Protein AF-B0EAP4-F1 (afdb_monomer)

pLDDT: mean 79.52, std 16.74, range [34.25, 95.62]

Foldseek 3Di:
DDDDDDPDDFDADPPPGDGPDPPDDDDPVRVVVVCVPPPVSVVVVVVVVVVVVVVVVVVVVVVVVVVVVVVVVVVVVVVVVVVVVVVVVVVVVVVVVVVVVVVVVVVVVVVVVVVVVVVVVVVVVVVVVVVVCVVPVDDDDPPPVVCCVLWPWDDDQAAIQTPNQDLLVCLVVQVLVSVLVRVQSLLVLLQVLCVLLVNDDPAWDFDDDPPFTWIDGPVDIQTSSLRGNDPVSLVSNQVSQQVLLVSLQVLQVSVCVVVVNPGHQPWDGDRQDTNNQGCHQDPNSRSVRVRNRSSVSSSVSSVVVSVVVVD

Structure (mmCIF, N/CA/C/O backbone):
data_AF-B0EAP4-F1
#
_entry.id   AF-B0EAP4-F1
#
loop_
_atom_site.group_PDB
_atom_site.id
_atom_site.type_symbol
_atom_site.label_atom_id
_atom_site.label_alt_id
_atom_site.label_comp_id
_atom_site.label_asym_id
_atom_site.label_entity_id
_atom_site.label_seq_id
_atom_site.pdbx_PDB_ins_code
_atom_site.Cartn_x
_atom_site.Cartn_y
_atom_site.Cartn_z
_atom_site.occupancy
_atom_site.B_iso_or_equiv
_atom_site.auth_seq_id
_atom_site.auth_comp_id
_atom_site.auth_asym_id
_atom_site.auth_atom_id
_atom_site.pdbx_PDB_model_num
ATOM 1 N N . MET A 1 1 ? -76.416 -20.590 147.088 1.00 36.31 1 MET A N 1
ATOM 2 C CA . MET A 1 1 ? -77.516 -20.191 146.178 1.00 36.31 1 MET A CA 1
ATOM 3 C C . MET A 1 1 ? -77.789 -18.725 146.453 1.00 36.31 1 MET A C 1
ATOM 5 O O . MET A 1 1 ? -77.934 -18.419 147.623 1.00 36.31 1 MET A O 1
ATOM 9 N N . SER A 1 2 ? -77.782 -17.773 145.530 1.00 37.28 2 SER A N 1
ATOM 10 C CA . SER A 1 2 ? -77.781 -17.720 144.060 1.00 37.28 2 SER A CA 1
ATOM 11 C C . SER A 1 2 ? -77.352 -16.287 143.661 1.00 37.28 2 SER A C 1
ATOM 13 O O . SER A 1 2 ? -77.468 -15.398 144.495 1.00 37.28 2 SER A O 1
ATOM 15 N N . GLU A 1 3 ? -76.814 -16.131 142.439 1.00 34.25 3 GLU A N 1
ATOM 16 C CA . GLU A 1 3 ? -77.044 -15.042 141.443 1.00 34.25 3 GLU A CA 1
ATOM 17 C C . GLU A 1 3 ? -77.119 -13.571 141.912 1.00 34.25 3 GLU A C 1
ATOM 19 O O . GLU A 1 3 ? -77.777 -13.248 142.883 1.00 34.25 3 GLU A O 1
ATOM 24 N N . ALA A 1 4 ? -76.619 -12.531 141.245 1.00 36.75 4 ALA A N 1
ATOM 25 C CA . ALA A 1 4 ? -75.885 -12.227 140.015 1.00 36.75 4 ALA A CA 1
ATOM 26 C C . ALA A 1 4 ? -75.540 -10.711 140.176 1.00 36.75 4 ALA A C 1
ATOM 28 O O . ALA A 1 4 ? -76.241 -10.002 140.887 1.00 36.75 4 ALA A O 1
ATOM 29 N N . GLN A 1 5 ? -74.456 -10.124 139.671 1.00 38.75 5 GLN A N 1
ATOM 30 C CA . GLN A 1 5 ? -74.333 -9.617 138.302 1.00 38.75 5 GLN A CA 1
ATOM 31 C C . GLN A 1 5 ? -72.943 -8.962 138.183 1.00 38.75 5 GLN A C 1
ATOM 33 O O . GLN A 1 5 ? -72.652 -7.966 138.845 1.00 38.75 5 GLN A O 1
ATOM 38 N N . LYS A 1 6 ? -72.079 -9.512 137.323 1.00 39.06 6 LYS A N 1
ATOM 39 C CA . LYS A 1 6 ? -70.920 -8.804 136.766 1.00 39.06 6 LYS A CA 1
ATOM 40 C C . LYS A 1 6 ? -71.395 -8.087 135.504 1.00 39.06 6 LYS A C 1
ATOM 42 O O . LYS A 1 6 ? -71.748 -8.754 134.537 1.00 39.06 6 LYS A O 1
ATOM 47 N N . TYR A 1 7 ? -71.378 -6.758 135.493 1.00 38.75 7 TYR A N 1
ATOM 48 C CA . TYR A 1 7 ? -71.485 -5.989 134.253 1.00 38.75 7 TYR A CA 1
ATOM 49 C C . TYR A 1 7 ? -70.134 -6.027 133.532 1.00 38.75 7 TYR A C 1
ATOM 51 O O . TYR A 1 7 ? -69.206 -5.301 133.876 1.00 38.75 7 TYR A O 1
ATOM 59 N N . GLN A 1 8 ? -70.015 -6.914 132.548 1.00 42.03 8 GLN A N 1
ATOM 60 C CA . GLN A 1 8 ? -68.956 -6.886 131.546 1.00 42.03 8 GLN A CA 1
ATOM 61 C C . GLN A 1 8 ? -69.583 -6.245 130.303 1.00 42.03 8 GLN A C 1
ATOM 63 O O . GLN A 1 8 ? -70.451 -6.852 129.682 1.00 42.03 8 GLN A O 1
ATOM 68 N N . MET A 1 9 ? -69.214 -4.999 129.982 1.00 37.06 9 MET A N 1
ATOM 69 C CA . MET A 1 9 ? -69.641 -4.361 128.731 1.00 37.06 9 MET A CA 1
ATOM 70 C C . MET A 1 9 ? -69.092 -5.180 127.560 1.00 37.06 9 MET A C 1
ATOM 72 O O . MET A 1 9 ? -67.888 -5.185 127.307 1.00 37.06 9 MET A O 1
ATOM 76 N N . GLN A 1 10 ? -69.977 -5.891 126.868 1.00 44.59 10 GLN A N 1
ATOM 77 C CA . GLN A 1 10 ? -69.699 -6.458 125.558 1.00 44.59 10 GLN A CA 1
ATOM 78 C C . GLN A 1 10 ? -69.790 -5.314 124.546 1.00 44.59 10 GLN A C 1
ATOM 80 O O . GLN A 1 10 ? -70.834 -4.685 124.401 1.00 44.59 10 GLN A O 1
ATOM 85 N N . ILE A 1 11 ? -68.672 -4.994 123.894 1.00 44.94 11 ILE A N 1
ATOM 86 C CA . ILE A 1 11 ? -68.673 -4.086 122.746 1.00 44.94 11 ILE A CA 1
ATOM 87 C C . ILE A 1 11 ? -69.184 -4.904 121.557 1.00 44.94 11 ILE A C 1
ATOM 89 O O . ILE A 1 11 ? -68.503 -5.816 121.088 1.00 44.94 11 ILE A O 1
ATOM 93 N N . GLU A 1 12 ? -70.400 -4.610 121.110 1.00 46.19 12 GLU A N 1
ATOM 94 C CA . GLU A 1 12 ? -71.023 -5.243 119.947 1.00 46.19 12 GLU A CA 1
ATOM 95 C C . GLU A 1 12 ? -70.741 -4.443 118.667 1.00 46.19 12 GLU A C 1
ATOM 97 O O . GLU A 1 12 ? -70.657 -3.212 118.671 1.00 46.19 12 GLU A O 1
ATOM 102 N N . CYS A 1 13 ? -70.594 -5.146 117.542 1.00 46.56 13 CYS A N 1
ATOM 103 C CA . CYS A 1 13 ? -70.500 -4.524 116.223 1.00 46.56 13 CYS A CA 1
ATOM 104 C C . CYS A 1 13 ? -71.883 -4.024 115.775 1.00 46.56 13 CYS A C 1
ATOM 106 O O . CYS A 1 13 ? -72.753 -4.838 115.479 1.00 46.56 13 CYS A O 1
ATOM 108 N N . GLY A 1 14 ? -72.066 -2.707 115.635 1.00 46.94 14 GLY A N 1
ATOM 109 C CA . GLY A 1 14 ? -73.356 -2.077 115.300 1.00 46.94 14 GLY A CA 1
ATOM 110 C C . GLY A 1 14 ? -73.921 -2.316 113.887 1.00 46.94 14 GLY A C 1
ATOM 111 O O . GLY A 1 14 ? -74.807 -1.575 113.478 1.00 46.94 14 GLY A O 1
ATOM 112 N N . ILE A 1 15 ? -73.412 -3.294 113.126 1.00 48.38 15 ILE A N 1
ATOM 113 C CA . ILE A 1 15 ? -73.956 -3.688 111.806 1.00 48.38 15 ILE A CA 1
ATOM 114 C C . ILE A 1 15 ? -74.360 -5.172 111.781 1.00 48.38 15 ILE A C 1
ATOM 116 O O . ILE A 1 15 ? -75.351 -5.521 111.147 1.00 48.38 15 ILE A O 1
ATOM 120 N N . CYS A 1 16 ? -73.638 -6.054 112.482 1.00 53.34 16 CYS A N 1
ATOM 121 C CA . CYS A 1 16 ? -73.885 -7.503 112.446 1.00 53.34 16 CYS A CA 1
ATOM 122 C C . CYS A 1 16 ? -74.024 -8.180 113.823 1.00 53.34 16 CYS A C 1
ATOM 124 O O . CYS A 1 16 ? -74.178 -9.395 113.869 1.00 53.34 16 CYS A O 1
ATOM 126 N N . ASN A 1 17 ? -73.992 -7.421 114.928 1.00 52.22 17 ASN A N 1
ATOM 127 C CA . ASN A 1 17 ? -74.290 -7.860 116.303 1.00 52.22 17 ASN A CA 1
ATOM 128 C C . ASN A 1 17 ? -73.572 -9.138 116.798 1.00 52.22 17 ASN A C 1
ATOM 130 O O . ASN A 1 17 ? -74.070 -9.825 117.686 1.00 52.22 17 ASN A O 1
ATOM 134 N N . HIS A 1 18 ? -72.384 -9.469 116.281 1.00 52.72 18 HIS A N 1
ATOM 135 C CA . HIS A 1 18 ? -71.589 -10.578 116.821 1.00 52.72 18 HIS A CA 1
ATOM 136 C C . HIS A 1 18 ? -70.618 -10.116 117.923 1.00 52.72 18 HIS A C 1
ATOM 138 O O . HIS A 1 18 ? -70.014 -9.044 117.798 1.00 52.72 18 HIS A O 1
ATOM 144 N N . PRO A 1 19 ? -70.402 -10.933 118.973 1.00 50.25 19 PRO A N 1
ATOM 145 C CA . PRO A 1 19 ? -69.432 -10.639 120.020 1.00 50.25 19 PRO A CA 1
ATOM 146 C C . PRO A 1 19 ? -68.002 -10.808 119.494 1.00 50.25 19 PRO A C 1
ATOM 148 O O . PRO A 1 19 ? -67.613 -11.886 119.036 1.00 50.25 19 PRO A O 1
ATOM 151 N N . VAL A 1 20 ? -67.189 -9.755 119.593 1.00 52.09 20 VAL A N 1
ATOM 152 C CA . VAL A 1 20 ? -65.769 -9.799 119.218 1.00 52.09 20 VAL A CA 1
ATOM 153 C C . VAL A 1 20 ? -64.982 -10.499 120.331 1.00 52.09 20 VAL A C 1
ATOM 155 O O . VAL A 1 20 ? -64.432 -9.870 121.226 1.00 52.09 20 VAL A O 1
ATOM 158 N N . ASN A 1 21 ? -64.946 -11.829 120.292 1.00 50.53 21 ASN A N 1
ATOM 159 C CA . ASN A 1 21 ? -64.032 -12.653 121.083 1.00 50.53 21 ASN A CA 1
ATOM 160 C C . ASN A 1 21 ? -63.164 -13.438 120.099 1.00 50.53 21 ASN A C 1
ATOM 162 O O . ASN A 1 21 ? -63.718 -14.085 119.216 1.00 50.53 21 ASN A O 1
ATOM 166 N N . GLY A 1 22 ? -61.834 -13.366 120.237 1.00 48.88 22 GLY A N 1
ATOM 167 C CA . GLY A 1 22 ? -60.803 -13.804 119.272 1.00 48.88 22 GLY A CA 1
ATOM 168 C C . GLY A 1 22 ? -60.756 -15.296 118.892 1.00 48.88 22 GLY A C 1
ATOM 169 O O . GLY A 1 22 ? -59.692 -15.903 118.919 1.00 48.88 22 GLY A O 1
ATOM 170 N N . LYS A 1 23 ? -61.896 -15.896 118.541 1.00 42.88 23 LYS A N 1
ATOM 171 C CA . LYS A 1 23 ? -62.077 -17.280 118.086 1.00 42.88 23 LYS A CA 1
ATOM 172 C C . LYS A 1 23 ? -62.758 -17.397 116.713 1.00 42.88 23 LYS A C 1
ATOM 174 O O . LYS A 1 23 ? -62.917 -18.519 116.246 1.00 42.88 23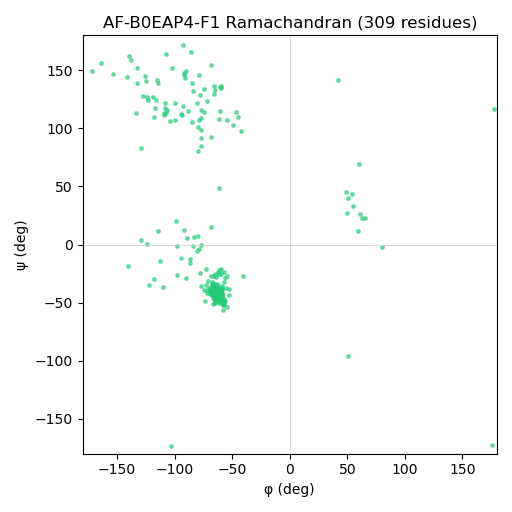 LYS A O 1
ATOM 179 N N . TYR A 1 24 ? -63.123 -16.293 116.053 1.00 44.69 24 TYR A N 1
ATOM 180 C CA . TYR A 1 24 ? -63.721 -16.307 114.709 1.00 44.69 24 TYR A CA 1
ATOM 181 C C . TYR A 1 24 ? -63.061 -15.292 113.760 1.00 44.69 24 TYR A C 1
ATOM 183 O O . TYR A 1 24 ? -62.548 -14.277 114.238 1.00 44.69 24 TYR A O 1
ATOM 191 N N . PRO A 1 25 ? -63.056 -15.550 112.433 1.00 50.25 25 PRO A N 1
ATOM 192 C CA . PRO A 1 25 ? -62.451 -14.658 111.446 1.00 50.25 25 PRO A CA 1
ATOM 193 C C . PRO A 1 25 ? -63.097 -13.270 111.470 1.00 50.25 25 PRO A C 1
ATOM 195 O O . PRO A 1 25 ? -64.321 -13.142 111.489 1.00 50.25 25 PRO A O 1
ATOM 198 N N . ILE A 1 26 ? -62.264 -12.230 111.442 1.00 56.75 26 ILE A N 1
ATOM 199 C CA . ILE A 1 26 ? -62.701 -10.840 111.285 1.00 56.75 26 ILE A CA 1
ATOM 200 C C . ILE A 1 26 ? -63.318 -10.699 109.886 1.00 56.75 26 ILE A C 1
ATOM 202 O O . ILE A 1 26 ? -62.710 -11.115 108.900 1.00 56.75 26 ILE A O 1
ATOM 206 N N . CYS A 1 27 ? -64.522 -10.128 109.778 1.00 59.28 27 CYS A N 1
ATOM 207 C CA . CYS A 1 27 ? -65.120 -9.870 108.468 1.00 59.28 27 CYS A CA 1
ATOM 208 C C . CYS A 1 27 ? -64.338 -8.778 107.719 1.00 59.28 27 CYS A C 1
ATOM 210 O O . CYS A 1 27 ? -63.714 -7.911 108.337 1.00 59.28 27 CYS A O 1
ATOM 212 N N . CYS A 1 28 ? -64.393 -8.791 106.385 1.00 56.12 28 CYS A N 1
ATOM 213 C CA . CYS A 1 28 ? -63.631 -7.860 105.548 1.00 56.12 28 CYS A CA 1
ATOM 214 C C . CYS A 1 28 ? -63.841 -6.388 105.943 1.00 56.12 28 CYS A C 1
ATOM 216 O O . CYS A 1 28 ? -62.880 -5.632 105.985 1.00 56.12 28 CYS A O 1
ATOM 218 N N . GLU A 1 29 ? -65.056 -5.987 106.318 1.00 56.06 29 GLU A N 1
ATOM 219 C CA . GLU A 1 29 ? -65.371 -4.603 106.704 1.00 56.06 29 GLU A CA 1
ATOM 220 C C . GLU A 1 29 ? -64.751 -4.186 108.051 1.00 56.06 29 GLU A C 1
ATOM 222 O O . GLU A 1 29 ? -64.274 -3.058 108.195 1.00 56.06 29 GLU A O 1
ATOM 227 N N . CYS A 1 30 ? -64.695 -5.091 109.033 1.00 61.56 30 CYS A N 1
ATOM 228 C CA . CYS A 1 30 ? -64.027 -4.841 110.314 1.00 61.56 30 CYS A CA 1
ATOM 229 C C . CYS A 1 30 ? -62.497 -4.848 110.177 1.00 61.56 30 CYS A C 1
ATOM 231 O O . CYS A 1 30 ? -61.824 -4.055 110.837 1.00 61.56 30 CYS A O 1
ATOM 233 N N . LEU A 1 31 ? -61.954 -5.694 109.295 1.00 62.22 31 LEU A N 1
ATOM 234 C CA . LEU A 1 31 ? -60.525 -5.724 108.976 1.00 62.22 31 LEU A CA 1
ATOM 235 C C . LEU A 1 31 ? -60.098 -4.429 108.269 1.00 62.22 31 LEU A C 1
ATOM 237 O O . LEU A 1 31 ? -59.091 -3.831 108.637 1.00 62.22 31 LEU A O 1
ATOM 241 N N . ILE A 1 32 ? -60.906 -3.951 107.317 1.00 60.62 32 ILE A N 1
ATOM 242 C CA . ILE A 1 32 ? -60.693 -2.672 106.629 1.00 60.62 32 ILE A CA 1
ATOM 243 C C . ILE A 1 32 ? -60.684 -1.513 107.635 1.00 60.62 32 ILE A C 1
ATOM 245 O O . ILE A 1 32 ? -59.778 -0.690 107.582 1.00 60.62 32 ILE A O 1
ATOM 249 N N . LYS A 1 33 ? -61.607 -1.466 108.609 1.00 61.22 33 LYS A N 1
ATOM 250 C CA . LYS A 1 33 ? -61.603 -0.420 109.653 1.00 61.22 33 LYS A CA 1
ATOM 251 C C . LYS A 1 33 ? -60.374 -0.450 110.567 1.00 61.22 33 LYS A C 1
ATOM 253 O O . LYS A 1 33 ? -59.866 0.615 110.889 1.00 61.22 33 LYS A O 1
ATOM 258 N N . GLN A 1 34 ? -59.864 -1.622 110.951 1.00 61.69 34 GLN A N 1
ATOM 259 C CA . GLN A 1 34 ? -58.611 -1.701 111.722 1.00 61.69 34 GLN A CA 1
ATOM 260 C C . GLN A 1 34 ? -57.385 -1.263 110.911 1.00 61.69 34 GLN A C 1
ATOM 262 O O . GLN A 1 34 ? -56.442 -0.707 111.467 1.00 61.69 34 GLN A O 1
ATOM 267 N N . LEU A 1 35 ? -57.394 -1.500 109.599 1.00 58.31 35 LEU A N 1
ATOM 268 C CA . LEU A 1 35 ? -56.326 -1.066 108.699 1.00 58.31 35 LEU A CA 1
ATOM 269 C C . LEU A 1 35 ? -56.418 0.431 108.350 1.00 58.31 35 LEU A C 1
ATOM 271 O O . LEU A 1 35 ? -55.393 1.042 108.061 1.00 58.31 35 LEU A O 1
ATOM 275 N N . ILE A 1 36 ? -57.610 1.037 108.431 1.00 55.84 36 ILE A N 1
ATOM 276 C CA . ILE A 1 36 ? -57.840 2.481 108.233 1.00 55.84 36 ILE A CA 1
ATOM 277 C C . ILE A 1 36 ? -57.160 3.339 109.318 1.00 55.84 36 ILE A C 1
ATOM 279 O O . ILE A 1 36 ? -56.785 4.467 109.026 1.00 55.84 36 ILE A O 1
ATOM 283 N N . ASP A 1 37 ? -56.903 2.827 110.523 1.00 55.44 37 ASP A N 1
ATOM 284 C CA . ASP A 1 37 ? -56.120 3.559 111.540 1.00 55.44 37 ASP A CA 1
ATOM 285 C C . ASP A 1 37 ? -54.603 3.286 111.452 1.00 55.44 37 ASP A C 1
ATOM 287 O O . ASP A 1 37 ? -53.824 3.750 112.286 1.00 55.44 37 ASP A O 1
ATOM 291 N N . ASN A 1 38 ? -54.151 2.543 110.434 1.00 62.34 38 ASN A N 1
ATOM 292 C CA . ASN A 1 38 ? -52.750 2.188 110.257 1.00 62.34 38 ASN A CA 1
ATOM 293 C C . ASN A 1 38 ? -52.103 3.023 109.141 1.00 62.34 38 ASN A C 1
ATOM 295 O O . ASN A 1 38 ? -52.303 2.788 107.949 1.00 62.34 38 ASN A O 1
ATOM 299 N N . GLU A 1 39 ? -51.268 3.985 109.530 1.00 61.41 39 GLU A N 1
ATOM 300 C CA . GLU A 1 39 ? -50.534 4.868 108.615 1.00 61.41 39 GLU A CA 1
ATOM 301 C C . GLU A 1 39 ? -49.670 4.093 107.594 1.00 61.41 39 GLU A C 1
ATOM 303 O O . GLU A 1 39 ? -49.489 4.543 106.459 1.00 61.41 39 GLU A O 1
ATOM 308 N N . GLN A 1 40 ? -49.190 2.891 107.948 1.00 63.47 40 GLN A N 1
ATOM 309 C CA . GLN A 1 40 ? -48.458 2.025 107.015 1.00 63.47 40 GLN A CA 1
ATOM 310 C C . GLN A 1 40 ? -49.345 1.508 105.875 1.00 63.47 40 GLN A C 1
ATOM 312 O O . GLN A 1 40 ? -48.865 1.391 104.751 1.00 63.47 40 GLN A O 1
ATOM 317 N N . TYR A 1 41 ? -50.634 1.248 106.117 1.00 66.25 41 TYR A N 1
ATOM 318 C CA . TYR A 1 41 ? -51.550 0.744 105.090 1.00 66.25 41 TYR A CA 1
ATOM 319 C C . TYR A 1 41 ? -51.795 1.787 103.988 1.00 66.25 41 TYR A C 1
ATOM 321 O O . TYR A 1 41 ? -51.690 1.474 102.800 1.00 66.25 41 TYR A O 1
ATOM 329 N N . TYR A 1 42 ? -52.031 3.050 104.361 1.00 65.94 42 TYR A N 1
ATOM 330 C CA . TYR A 1 42 ? -52.181 4.141 103.390 1.00 65.94 42 TYR A CA 1
ATOM 331 C C . TYR A 1 42 ? -50.886 4.464 102.644 1.00 65.94 42 TYR A C 1
ATOM 333 O O . TYR A 1 42 ? -50.945 4.775 101.453 1.00 65.94 42 TYR A O 1
ATOM 341 N N . ARG A 1 43 ? -49.718 4.360 103.299 1.00 69.44 43 ARG A N 1
ATOM 342 C CA . ARG A 1 43 ? -48.427 4.462 102.598 1.00 69.44 43 ARG A CA 1
ATOM 343 C C . ARG A 1 43 ? -48.277 3.361 101.558 1.00 69.44 43 ARG A C 1
ATOM 345 O O . ARG A 1 43 ? -48.042 3.688 100.402 1.00 69.44 43 ARG A O 1
ATOM 352 N N . CYS A 1 44 ? -48.516 2.100 101.918 1.00 74.69 44 CYS A N 1
ATOM 353 C CA . CYS A 1 44 ? -48.432 0.988 100.970 1.00 74.69 44 CYS A CA 1
ATOM 354 C C . CYS A 1 44 ? -49.424 1.125 99.803 1.00 74.69 44 CYS A C 1
ATOM 356 O O . CYS A 1 44 ? -49.063 0.839 98.664 1.00 74.69 44 CYS A O 1
ATOM 358 N N . LEU A 1 45 ? -50.652 1.601 100.042 1.00 75.38 45 LEU A N 1
ATOM 359 C CA . LEU A 1 45 ? -51.620 1.868 98.970 1.00 75.38 45 LEU A CA 1
ATOM 360 C C . LEU A 1 45 ? -51.172 3.002 98.041 1.00 75.38 45 LEU A C 1
ATOM 362 O O . LEU A 1 45 ? -51.287 2.874 96.823 1.00 75.38 45 LEU A O 1
ATOM 366 N N . ASN A 1 46 ? -50.650 4.102 98.587 1.00 76.69 46 ASN A N 1
ATOM 367 C CA . ASN A 1 46 ? -50.148 5.216 97.782 1.00 76.69 46 ASN A CA 1
ATOM 368 C C . ASN A 1 46 ? -48.886 4.836 96.999 1.00 76.69 46 ASN A C 1
ATOM 370 O O . ASN A 1 46 ? -48.783 5.181 95.825 1.00 76.69 46 ASN A O 1
ATOM 374 N N . GLU A 1 47 ? -47.960 4.094 97.606 1.00 78.44 47 GLU A N 1
ATOM 375 C CA . GLU A 1 47 ? -46.777 3.543 96.936 1.00 78.44 47 GLU A CA 1
ATOM 376 C C . GLU A 1 47 ? -47.179 2.568 95.824 1.00 78.44 47 GLU A C 1
ATOM 378 O O . GLU A 1 47 ? -46.683 2.678 94.705 1.00 78.44 47 GLU A O 1
ATOM 383 N N . SER A 1 48 ? -48.142 1.679 96.084 1.00 75.44 48 SER A N 1
ATOM 384 C CA . SER A 1 48 ? -48.701 0.764 95.082 1.00 75.44 48 SER A CA 1
ATOM 385 C C . SER A 1 48 ? -49.373 1.516 93.925 1.00 75.44 48 SER A C 1
ATOM 387 O O . SER A 1 48 ? -49.155 1.186 92.755 1.00 75.44 48 SER A O 1
ATOM 389 N N . ARG A 1 49 ? -50.131 2.580 94.219 1.00 78.62 49 ARG A N 1
ATOM 390 C CA . ARG A 1 49 ? -50.760 3.447 93.211 1.00 78.62 49 ARG A CA 1
ATOM 391 C C . ARG A 1 49 ? -49.728 4.206 92.371 1.00 78.62 49 ARG A C 1
ATOM 393 O O . ARG A 1 49 ? -49.855 4.272 91.152 1.00 78.62 49 ARG A O 1
ATOM 400 N N . GLN A 1 50 ? -48.693 4.761 92.996 1.00 81.62 50 GLN A N 1
ATOM 401 C CA . GLN A 1 50 ? -47.603 5.427 92.277 1.00 81.62 50 GLN A CA 1
ATOM 402 C C . GLN A 1 50 ? -46.795 4.441 91.428 1.00 81.62 50 GLN A C 1
ATOM 404 O O . GLN A 1 50 ? -46.404 4.771 90.310 1.00 81.62 50 GLN A O 1
ATOM 409 N N . TYR A 1 51 ? -46.556 3.230 91.933 1.00 83.75 51 TYR A N 1
ATOM 410 C CA . TYR A 1 51 ? -45.862 2.179 91.195 1.00 83.75 51 TYR A CA 1
ATOM 411 C C . TYR A 1 51 ? -46.665 1.721 89.975 1.00 83.75 51 TYR A C 1
ATOM 413 O O . TYR A 1 51 ? -46.121 1.650 88.879 1.00 83.75 51 TYR A O 1
ATOM 421 N N . SER A 1 52 ? -47.972 1.496 90.132 1.00 80.31 52 SER A N 1
ATOM 422 C CA . SER A 1 52 ? -48.858 1.149 89.013 1.00 80.31 52 SER A CA 1
ATOM 423 C C . SER A 1 52 ? -48.933 2.264 87.968 1.00 80.31 52 SER A C 1
ATOM 425 O O . SER A 1 52 ? -48.830 1.968 86.784 1.00 80.31 52 SER A O 1
ATOM 427 N N . GLN A 1 53 ? -48.996 3.538 88.368 1.00 83.12 53 GLN A N 1
ATOM 428 C CA . GLN A 1 53 ? -48.926 4.662 87.422 1.00 83.12 53 GLN A CA 1
ATOM 429 C C . GLN A 1 53 ? -47.594 4.713 86.660 1.00 83.12 53 GLN A C 1
ATOM 431 O O . GLN A 1 53 ? -47.595 4.879 85.445 1.00 83.12 53 GLN A O 1
ATOM 436 N N . LYS A 1 54 ? -46.457 4.526 87.343 1.00 87.12 54 LYS A N 1
ATOM 437 C CA . LYS A 1 54 ? -45.141 4.456 86.683 1.00 87.12 54 LYS A CA 1
ATOM 438 C C . LYS A 1 54 ? -45.039 3.273 85.723 1.00 87.12 54 LYS A C 1
ATOM 440 O O . LYS A 1 54 ? -44.420 3.401 84.673 1.00 87.12 54 LYS A O 1
ATOM 445 N N . MET A 1 55 ? -45.637 2.140 86.082 1.00 87.94 55 MET A N 1
ATOM 446 C CA . MET A 1 55 ? -45.654 0.947 85.242 1.00 87.9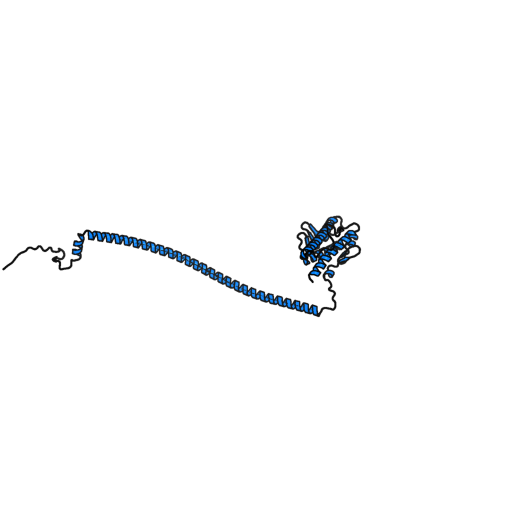4 55 MET A CA 1
ATOM 447 C C . MET A 1 55 ? -46.499 1.159 83.983 1.00 87.94 55 MET A C 1
ATOM 449 O O . MET A 1 55 ? -46.057 0.776 82.911 1.00 87.94 55 MET A O 1
ATOM 453 N N . VAL A 1 56 ? -47.649 1.836 84.085 1.00 89.19 56 VAL A N 1
ATOM 454 C CA . VAL A 1 56 ? -48.468 2.214 82.917 1.00 89.19 56 VAL A CA 1
ATOM 455 C C . VAL A 1 56 ? -47.687 3.123 81.967 1.00 89.19 56 VAL A C 1
ATOM 457 O O . VAL A 1 56 ? -47.581 2.801 80.793 1.00 89.19 56 VAL A O 1
ATOM 460 N N . VAL A 1 57 ? -47.048 4.183 82.475 1.00 90.12 57 VAL A N 1
ATOM 461 C CA . VAL A 1 57 ? -46.249 5.101 81.636 1.00 90.12 57 VAL A CA 1
ATOM 462 C C . VAL A 1 57 ? -45.060 4.390 80.976 1.00 90.12 57 VAL A C 1
ATOM 464 O O . VAL A 1 57 ? -44.719 4.677 79.832 1.00 90.12 57 VAL A O 1
ATOM 467 N N . MET A 1 58 ? -44.411 3.453 81.678 1.00 91.75 58 MET A N 1
ATOM 468 C CA . MET A 1 58 ? -43.350 2.633 81.081 1.00 91.75 58 MET A CA 1
ATOM 469 C C . MET A 1 58 ? -43.900 1.746 79.957 1.00 91.75 58 MET A C 1
ATOM 471 O O . MET A 1 58 ? -43.261 1.635 78.916 1.00 91.75 58 MET A O 1
ATOM 475 N N . LEU A 1 59 ? -45.062 1.120 80.160 1.00 90.44 59 LEU A N 1
ATOM 476 C CA . LEU A 1 59 ? -45.693 0.271 79.149 1.00 90.44 59 LEU A CA 1
ATOM 477 C C . LEU A 1 59 ? -46.088 1.076 77.906 1.00 90.44 59 LEU A C 1
ATOM 479 O O . LEU A 1 59 ? -45.779 0.629 76.810 1.00 90.44 59 LEU A O 1
ATOM 483 N N . GLU A 1 60 ? -46.668 2.267 78.073 1.00 90.62 60 GLU A N 1
ATOM 484 C CA . GLU A 1 60 ? -47.000 3.176 76.962 1.00 90.62 60 GLU A CA 1
ATOM 485 C C . GLU A 1 60 ? -45.744 3.576 76.171 1.00 90.62 60 GLU A C 1
ATOM 487 O O . GLU A 1 60 ? -45.722 3.488 74.947 1.00 90.62 60 GLU A O 1
ATOM 492 N N . LYS A 1 61 ? -44.650 3.929 76.861 1.00 92.19 61 LYS A N 1
ATOM 493 C CA . LYS A 1 61 ? -43.377 4.269 76.206 1.00 92.19 61 LYS A CA 1
ATOM 494 C C . LYS A 1 61 ? -42.762 3.080 75.463 1.00 92.19 61 LYS A C 1
ATOM 496 O O . LYS A 1 61 ? -42.221 3.255 74.377 1.00 92.19 61 LYS A O 1
ATOM 501 N N . ASN A 1 62 ? -42.836 1.882 76.040 1.00 92.44 62 ASN A N 1
ATOM 502 C CA . ASN A 1 62 ? -42.357 0.667 75.382 1.00 92.44 62 ASN A CA 1
ATOM 503 C C . ASN A 1 62 ? -43.209 0.327 74.152 1.00 92.44 62 ASN A C 1
ATOM 505 O O . ASN A 1 62 ? -42.667 -0.135 73.155 1.00 92.44 62 ASN A O 1
ATOM 509 N N . GLU A 1 63 ? -44.524 0.544 74.211 1.00 92.19 63 GLU A N 1
ATOM 510 C CA . GLU A 1 63 ? -45.424 0.343 73.073 1.00 92.19 63 GLU A CA 1
ATOM 511 C C . GLU A 1 63 ? -45.078 1.299 71.923 1.00 92.19 63 GLU A C 1
ATOM 513 O O . GLU A 1 63 ? -44.908 0.844 70.794 1.00 92.19 63 GLU A O 1
ATOM 518 N N . GLU A 1 64 ? -44.854 2.586 72.215 1.00 92.12 64 GLU A N 1
ATOM 519 C CA . GLU A 1 64 ? -44.392 3.569 71.224 1.00 92.12 64 GLU A CA 1
ATOM 520 C C . GLU A 1 64 ? -43.026 3.201 70.616 1.00 92.12 64 GLU A C 1
ATOM 522 O O . GLU A 1 64 ? -42.832 3.322 69.404 1.00 92.12 64 GLU A O 1
ATOM 527 N N . GLU A 1 65 ? -42.073 2.736 71.435 1.00 93.62 65 GLU A N 1
ATOM 528 C CA . GLU A 1 65 ? -40.752 2.299 70.964 1.00 93.62 65 GLU A CA 1
ATOM 529 C C . GLU A 1 65 ? -40.861 1.087 70.027 1.00 93.62 65 GLU A C 1
ATOM 531 O O . GLU A 1 65 ? -40.299 1.114 68.930 1.00 93.62 65 GLU A O 1
ATOM 536 N N . ILE A 1 66 ? -41.649 0.073 70.402 1.00 94.50 66 ILE A N 1
ATOM 537 C CA . ILE A 1 66 ? -41.902 -1.114 69.572 1.00 94.50 66 ILE A CA 1
ATOM 538 C C . ILE A 1 66 ? -42.596 -0.724 68.263 1.00 94.50 66 ILE A C 1
ATOM 540 O O . ILE A 1 66 ? -42.226 -1.206 67.196 1.00 94.50 66 ILE A O 1
ATOM 544 N N . GLU A 1 67 ? -43.585 0.167 68.305 1.00 93.94 67 GLU A N 1
ATOM 545 C CA . GLU A 1 67 ? -44.314 0.587 67.107 1.00 93.94 67 GLU A CA 1
ATOM 546 C C . GLU A 1 67 ? -43.418 1.376 66.135 1.00 93.94 67 GLU A C 1
ATOM 548 O O . GLU A 1 67 ? -43.545 1.259 64.911 1.00 93.94 67 GLU A O 1
ATOM 553 N N . GLN A 1 68 ? -42.462 2.145 66.664 1.00 93.94 68 GLN A N 1
ATOM 554 C CA . GLN A 1 68 ? -41.457 2.828 65.857 1.00 93.94 68 GLN A CA 1
ATOM 555 C C . GLN A 1 68 ? -40.428 1.852 65.266 1.00 93.94 68 GLN A C 1
ATOM 557 O O . GLN A 1 68 ? -40.040 2.015 64.106 1.00 93.94 68 GLN A O 1
ATOM 562 N N . GLU A 1 69 ? -40.004 0.834 66.020 1.00 94.69 69 GLU A N 1
ATOM 563 C CA . GLU A 1 69 ? -39.145 -0.243 65.515 1.00 94.69 69 GLU A CA 1
ATOM 564 C C . GLU A 1 69 ? -39.828 -1.015 64.380 1.00 94.69 69 GLU A C 1
ATOM 566 O O . GLU A 1 69 ? -39.228 -1.171 63.316 1.00 94.69 69 GLU A O 1
ATOM 571 N N . ILE A 1 70 ? -41.106 -1.379 64.542 1.00 93.88 70 ILE A N 1
ATOM 572 C CA . ILE A 1 70 ? -41.906 -2.043 63.501 1.00 93.88 70 ILE A CA 1
ATOM 573 C C . ILE A 1 70 ? -41.949 -1.193 62.226 1.00 93.88 70 ILE A C 1
ATOM 575 O O . ILE A 1 70 ? -41.660 -1.697 61.143 1.00 93.88 70 ILE A O 1
ATOM 579 N N . LYS A 1 71 ? -42.247 0.110 62.330 1.00 94.81 71 LYS A N 1
ATOM 580 C CA . LYS A 1 71 ? -42.270 1.008 61.159 1.00 94.81 71 LYS A CA 1
ATOM 581 C C . LYS A 1 71 ? -40.919 1.071 60.449 1.00 94.81 71 LYS A C 1
ATOM 583 O O . LYS A 1 71 ? -40.871 1.055 59.219 1.00 94.81 71 LYS A O 1
ATOM 588 N N . ASN A 1 72 ? -39.827 1.133 61.208 1.00 95.12 72 ASN A N 1
ATOM 589 C CA . ASN A 1 72 ? -38.483 1.157 60.638 1.00 95.12 72 ASN A CA 1
ATOM 590 C C . ASN A 1 72 ? -38.161 -0.163 59.917 1.00 95.12 72 ASN A C 1
ATOM 592 O O . ASN A 1 72 ? -37.624 -0.136 58.808 1.00 95.12 72 ASN A O 1
ATOM 596 N N . GLU A 1 73 ? -38.510 -1.310 60.504 1.00 93.81 73 GLU A N 1
ATOM 597 C CA . GLU A 1 73 ? -38.332 -2.619 59.868 1.00 93.81 73 GLU A CA 1
ATOM 598 C C . GLU A 1 73 ? -39.182 -2.760 58.599 1.00 93.81 73 GLU A C 1
ATOM 600 O O . GLU A 1 73 ? -38.672 -3.203 57.570 1.00 93.81 73 GLU A O 1
ATOM 605 N N . GLU A 1 74 ? -40.438 -2.306 58.610 1.00 93.88 74 GLU A N 1
ATOM 606 C CA . GLU A 1 74 ? -41.304 -2.307 57.425 1.00 93.88 74 GLU A CA 1
ATOM 607 C C . GLU A 1 74 ? -40.730 -1.469 56.271 1.00 93.88 74 GLU A C 1
ATOM 609 O O . GLU A 1 74 ? -40.831 -1.855 55.102 1.00 93.88 74 GLU A O 1
ATOM 614 N N . GLU A 1 75 ? -40.110 -0.322 56.564 1.00 94.75 75 GLU A N 1
ATOM 615 C CA . GLU A 1 75 ? -39.421 0.477 55.547 1.00 94.75 75 GLU A CA 1
ATOM 616 C C . GLU A 1 75 ? -38.189 -0.233 54.978 1.00 94.75 75 GLU A C 1
ATOM 618 O O . GLU A 1 75 ? -37.930 -0.145 53.772 1.00 94.75 75 GLU A O 1
ATOM 623 N N . VAL A 1 76 ? -37.430 -0.938 55.821 1.00 95.62 76 VAL A N 1
ATOM 624 C CA . VAL A 1 76 ? -36.284 -1.746 55.383 1.00 95.62 76 VAL A CA 1
ATOM 625 C C . VAL A 1 76 ? -36.755 -2.887 54.484 1.00 95.62 76 VAL A C 1
ATOM 627 O O . VAL A 1 76 ? -36.189 -3.074 53.407 1.00 95.62 76 VAL A O 1
ATOM 630 N N . VAL A 1 77 ? -37.826 -3.591 54.861 1.00 95.12 77 VAL A N 1
ATOM 631 C CA . VAL A 1 77 ? -38.422 -4.661 54.047 1.00 95.12 77 VAL A CA 1
ATOM 632 C C . VAL A 1 77 ? -38.840 -4.126 52.678 1.00 95.12 77 VAL A C 1
ATOM 634 O O . VAL A 1 77 ? -38.429 -4.684 51.665 1.00 95.12 77 VAL A O 1
ATOM 637 N N . LYS A 1 78 ? -39.549 -2.992 52.615 1.00 94.31 78 LYS A N 1
ATOM 638 C CA . LYS A 1 78 ? -39.958 -2.378 51.336 1.00 94.31 78 LYS A CA 1
ATOM 639 C C . LYS A 1 78 ? -38.772 -2.021 50.437 1.00 94.31 78 LYS A C 1
ATOM 641 O O . LYS A 1 78 ? -38.854 -2.174 49.218 1.00 94.31 78 LYS A O 1
ATOM 646 N N . LYS A 1 79 ? -37.669 -1.528 51.014 1.00 95.38 79 LYS A N 1
ATOM 647 C CA . LYS A 1 79 ? -36.441 -1.231 50.255 1.00 95.38 79 LYS A CA 1
ATOM 648 C C . LYS A 1 79 ? -35.815 -2.509 49.699 1.00 95.38 79 LYS A C 1
ATOM 650 O O . LYS A 1 79 ? -35.517 -2.557 48.509 1.00 95.38 79 LYS A O 1
ATOM 655 N N . LEU A 1 80 ? -35.692 -3.546 50.526 1.00 94.38 80 LEU A N 1
ATOM 656 C CA . LEU A 1 80 ? -35.136 -4.838 50.118 1.00 94.38 80 LEU A CA 1
ATOM 657 C C . LEU A 1 80 ? -35.995 -5.531 49.053 1.00 94.38 80 LEU A C 1
ATOM 659 O O . LEU A 1 80 ? -35.458 -6.071 48.091 1.00 94.38 80 LEU A O 1
ATOM 663 N N . GLU A 1 81 ? -37.322 -5.477 49.166 1.00 94.44 81 GLU A N 1
ATOM 664 C CA . GLU A 1 81 ? -38.239 -6.004 48.147 1.00 94.44 81 GLU A CA 1
ATOM 665 C C . GLU A 1 81 ? -38.039 -5.316 46.793 1.00 94.44 81 GLU A C 1
ATOM 667 O O . GLU A 1 81 ? -38.052 -5.968 45.744 1.00 94.44 81 GLU A O 1
ATOM 672 N N . LYS A 1 82 ? -37.816 -3.998 46.803 1.00 95.38 82 LYS A N 1
ATOM 673 C CA . LYS A 1 82 ? -37.526 -3.244 45.584 1.00 95.38 82 LYS A CA 1
ATOM 674 C C . LYS A 1 82 ? -36.186 -3.658 44.971 1.00 95.38 82 LYS A C 1
ATOM 676 O O . LYS A 1 82 ? -36.139 -3.935 43.775 1.00 95.38 82 LYS A O 1
ATOM 681 N N . GLU A 1 83 ? -35.132 -3.755 45.780 1.00 95.00 83 GLU A N 1
ATOM 682 C CA . GLU A 1 83 ? -33.802 -4.190 45.327 1.00 95.00 83 GLU A CA 1
ATOM 683 C C . GLU A 1 83 ? -33.827 -5.613 44.751 1.00 95.00 83 GLU A C 1
ATOM 685 O O . GLU A 1 83 ? -33.247 -5.864 43.695 1.00 95.00 83 GLU A O 1
ATOM 690 N N . ILE A 1 84 ? -34.551 -6.542 45.385 1.00 95.50 84 ILE A N 1
ATOM 691 C CA . ILE A 1 84 ? -34.718 -7.914 44.885 1.00 95.50 84 ILE A CA 1
ATOM 692 C C . ILE A 1 84 ? -35.385 -7.919 43.507 1.00 95.50 84 ILE A C 1
ATOM 694 O O . ILE A 1 84 ? -34.956 -8.664 42.621 1.00 95.50 84 ILE A O 1
ATOM 698 N N . ASN A 1 85 ? -36.413 -7.095 43.300 1.00 94.62 85 ASN A N 1
ATOM 699 C CA . ASN A 1 85 ? -37.090 -7.007 42.008 1.00 94.62 85 ASN A CA 1
ATOM 700 C C . ASN A 1 85 ? -36.168 -6.441 40.918 1.00 94.62 85 ASN A C 1
ATOM 702 O O . ASN A 1 85 ? -36.075 -7.037 39.844 1.00 94.62 85 ASN A O 1
ATOM 706 N N . GLU A 1 86 ? -35.441 -5.358 41.209 1.00 95.19 86 GLU A N 1
ATOM 707 C CA . GLU A 1 86 ? -34.472 -4.754 40.282 1.00 95.19 86 GLU A CA 1
ATOM 708 C C . GLU A 1 86 ? -33.367 -5.765 39.897 1.00 95.19 86 GLU A C 1
ATOM 710 O O . GLU A 1 86 ? -33.098 -5.978 38.711 1.00 95.19 86 GLU A O 1
ATOM 715 N N . LEU A 1 87 ? -32.805 -6.488 40.875 1.00 94.56 87 LEU A N 1
ATOM 716 C CA . LEU A 1 87 ? -31.803 -7.537 40.635 1.00 94.56 87 LEU A CA 1
ATOM 717 C C . LEU A 1 87 ? -32.358 -8.717 39.826 1.00 94.56 87 LEU A C 1
ATOM 719 O O . LEU A 1 87 ? -31.657 -9.289 38.988 1.00 94.56 87 LEU A O 1
ATOM 723 N N . THR A 1 88 ? -33.623 -9.083 40.041 1.00 93.81 88 THR A N 1
ATOM 724 C CA . THR A 1 88 ? -34.279 -10.169 39.299 1.00 93.81 88 THR A CA 1
ATOM 725 C C . THR A 1 88 ? -34.463 -9.805 37.822 1.00 93.81 88 THR A C 1
ATOM 727 O O . THR A 1 88 ? -34.285 -10.653 36.941 1.00 93.81 88 THR A O 1
ATOM 730 N N . GLU A 1 89 ? -34.804 -8.551 37.520 1.00 94.94 89 GLU A N 1
ATOM 731 C CA . GLU A 1 89 ? -34.898 -8.056 36.142 1.00 94.94 89 GLU A CA 1
ATOM 732 C C . GLU A 1 89 ? -33.527 -7.979 35.461 1.00 94.94 89 GLU A C 1
ATOM 734 O O . GLU A 1 89 ? -33.377 -8.397 34.303 1.00 94.94 89 GLU A O 1
ATOM 739 N N . GLU A 1 90 ? -32.502 -7.518 36.181 1.00 95.06 90 GLU A N 1
ATOM 740 C CA . GLU A 1 90 ? -31.132 -7.494 35.672 1.00 95.06 90 GLU A CA 1
ATOM 741 C C . GLU A 1 90 ? -30.631 -8.912 35.360 1.00 95.06 90 GLU A C 1
ATOM 743 O O . GLU A 1 90 ? -30.087 -9.158 34.278 1.00 95.06 90 GLU A O 1
ATOM 748 N N . GLN A 1 91 ? -30.894 -9.879 36.245 1.00 94.06 91 GLN A N 1
ATOM 749 C CA . GLN A 1 91 ? -30.523 -11.277 36.035 1.00 94.06 91 GLN A CA 1
ATOM 750 C C . GLN A 1 91 ? -31.188 -11.870 34.784 1.00 94.06 91 GLN A C 1
ATOM 752 O O . GLN A 1 91 ? -30.508 -12.518 33.983 1.00 94.06 91 GLN A O 1
ATOM 757 N N . LYS A 1 92 ? -32.486 -11.612 34.565 1.00 94.19 92 LYS A N 1
ATOM 758 C CA . LYS A 1 92 ? -33.191 -12.039 33.341 1.00 94.19 92 LYS A CA 1
ATOM 759 C C . LYS A 1 92 ? -32.537 -11.456 32.088 1.00 94.19 92 LYS A C 1
ATOM 761 O O . LYS A 1 92 ? -32.250 -12.183 31.136 1.00 94.19 92 LYS A O 1
ATOM 766 N N . THR A 1 93 ? -32.222 -10.163 32.119 1.00 94.44 93 THR A N 1
ATOM 767 C CA . THR A 1 93 ? -31.563 -9.468 31.004 1.00 94.44 93 THR A CA 1
ATOM 768 C C . THR A 1 93 ? -30.173 -10.050 30.715 1.00 94.44 93 THR A C 1
ATOM 770 O O . THR A 1 93 ? -29.776 -10.217 29.557 1.00 94.44 93 THR A O 1
ATOM 773 N N . LEU A 1 94 ? -29.409 -10.386 31.757 1.00 94.56 94 LEU A N 1
ATOM 774 C CA . LEU A 1 94 ? -28.091 -11.006 31.622 1.00 94.56 94 LEU A CA 1
ATOM 775 C C . LEU A 1 94 ? -28.170 -12.422 31.036 1.00 94.56 94 LEU A C 1
ATOM 777 O O . LEU A 1 94 ? -27.333 -12.782 30.202 1.00 94.56 94 LEU A O 1
ATOM 781 N N . GLU A 1 95 ? -29.177 -13.215 31.405 1.00 94.44 95 GLU A N 1
ATOM 782 C CA . GLU A 1 95 ? -29.401 -14.537 30.810 1.00 94.44 95 GLU A CA 1
ATOM 783 C C . GLU A 1 95 ? -29.725 -14.462 29.315 1.00 94.44 95 GLU A C 1
ATOM 785 O O . GLU A 1 95 ? -29.196 -15.256 28.530 1.00 94.44 95 GLU A O 1
ATOM 790 N N . GLU A 1 96 ? -30.536 -13.492 28.891 1.00 94.19 96 GLU A N 1
ATOM 791 C CA . GLU A 1 96 ? -30.831 -13.260 27.473 1.00 94.19 96 GLU A CA 1
ATOM 792 C C . GLU A 1 96 ? -29.575 -12.868 26.687 1.00 94.19 96 GLU A C 1
ATOM 794 O O . GLU A 1 96 ? -29.270 -13.468 25.650 1.00 94.19 96 GLU A O 1
ATOM 799 N N . LYS A 1 97 ? -28.772 -11.938 27.221 1.00 93.44 97 LYS A N 1
ATOM 800 C CA . LYS A 1 97 ? -27.481 -11.562 26.621 1.00 93.44 97 LYS A CA 1
ATOM 801 C C . LYS A 1 97 ? -26.536 -12.761 26.517 1.00 93.44 97 LYS A C 1
ATOM 803 O O . LYS A 1 97 ? -25.897 -12.955 25.481 1.00 93.44 97 LYS A O 1
ATOM 808 N N . LYS A 1 98 ? -26.472 -13.611 27.547 1.00 94.62 98 LYS A N 1
ATOM 809 C CA . LYS A 1 98 ? -25.655 -14.837 27.548 1.00 94.62 98 LYS A CA 1
ATOM 810 C C . LYS A 1 98 ? -26.098 -15.825 26.464 1.00 94.62 98 LYS A C 1
ATOM 812 O O . LYS A 1 98 ? -25.241 -16.417 25.800 1.00 94.62 98 LYS A O 1
ATOM 817 N N . LYS A 1 99 ? -27.409 -15.988 26.247 1.00 94.19 99 LYS A N 1
ATOM 818 C CA . LYS A 1 99 ? -27.946 -16.802 25.141 1.00 94.19 99 LYS A CA 1
ATOM 819 C C . LYS A 1 99 ? -27.505 -16.246 23.784 1.00 94.19 99 LYS A C 1
ATOM 821 O O . LYS A 1 99 ? -26.977 -17.008 22.976 1.00 94.19 99 LYS A O 1
ATOM 826 N N . GLY A 1 100 ? -27.610 -14.931 23.575 1.00 92.25 100 GLY A N 1
ATOM 827 C CA . GLY A 1 100 ? -27.153 -14.273 22.343 1.00 92.25 100 GLY A CA 1
ATOM 828 C C . GLY A 1 100 ? -25.656 -14.465 22.073 1.00 92.25 100 GLY A C 1
ATOM 829 O O . GLY A 1 100 ? -25.265 -14.855 20.974 1.00 92.25 100 GLY A O 1
ATOM 830 N N . ILE A 1 101 ? -24.808 -14.293 23.093 1.00 92.38 101 ILE A N 1
ATOM 831 C CA . ILE A 1 101 ? -23.356 -14.535 22.981 1.00 92.38 101 ILE A CA 1
ATOM 832 C C . ILE A 1 101 ? -23.064 -15.993 22.601 1.00 92.38 101 ILE A C 1
ATOM 834 O O . ILE A 1 101 ? -22.165 -16.264 21.805 1.00 92.38 101 ILE A O 1
ATOM 838 N N . THR A 1 102 ? -23.813 -16.943 23.160 1.00 92.12 102 THR A N 1
ATOM 839 C CA . THR A 1 102 ? -23.628 -18.371 22.866 1.00 92.12 102 THR A CA 1
ATOM 840 C C . THR A 1 102 ? -23.958 -18.677 21.404 1.00 92.12 102 THR A C 1
ATOM 842 O O . THR A 1 102 ? -23.153 -19.311 20.725 1.00 92.12 102 THR A O 1
ATOM 845 N N . GLN A 1 103 ? -25.065 -18.137 20.886 1.00 93.31 103 GLN A N 1
ATOM 846 C CA . GLN A 1 103 ? -25.432 -18.265 19.471 1.00 93.31 103 GLN A CA 1
ATOM 847 C C . GLN A 1 103 ? -24.376 -17.650 18.543 1.00 93.31 103 GLN A C 1
ATOM 849 O O . GLN A 1 103 ? -23.997 -18.258 17.543 1.00 93.31 103 GLN A O 1
ATOM 854 N N . MET A 1 104 ? -23.832 -16.477 18.887 1.00 91.62 104 MET A N 1
ATOM 855 C CA . MET A 1 104 ? -22.757 -15.861 18.098 1.00 91.62 104 MET A CA 1
ATOM 856 C C . MET A 1 104 ? -21.498 -16.736 18.045 1.00 91.62 104 MET A C 1
ATOM 858 O O . MET A 1 104 ? -20.897 -16.868 16.981 1.00 91.62 104 MET A O 1
ATOM 862 N N . LYS A 1 105 ? -21.120 -17.384 19.155 1.00 91.62 105 LYS A N 1
ATOM 863 C CA . LYS A 1 105 ? -19.981 -18.321 19.183 1.00 91.62 105 LYS A CA 1
ATOM 864 C C . LYS A 1 105 ? -20.205 -19.545 18.293 1.00 91.62 105 LYS A C 1
ATOM 866 O O . LYS A 1 105 ? -19.259 -20.042 17.681 1.00 91.62 105 LYS A O 1
ATOM 871 N N . GLU A 1 106 ? -21.437 -20.040 18.206 1.00 93.56 106 GLU A N 1
ATOM 872 C CA . GLU A 1 106 ? -21.784 -21.141 17.302 1.00 93.56 106 GLU A CA 1
ATOM 873 C C . GLU A 1 106 ? -21.684 -20.717 15.833 1.00 93.56 106 GLU A C 1
ATOM 875 O O . GLU A 1 106 ? -21.076 -21.433 15.032 1.00 93.56 106 GLU A O 1
ATOM 880 N N . ILE A 1 107 ? -22.186 -19.524 15.496 1.00 93.06 107 ILE A N 1
ATOM 881 C CA . ILE A 1 107 ? -22.050 -18.934 14.156 1.00 93.06 107 ILE A CA 1
ATOM 882 C C . ILE A 1 107 ? -20.570 -18.756 13.797 1.00 93.06 107 ILE A C 1
ATOM 884 O O . ILE A 1 107 ? -20.148 -19.144 12.708 1.00 93.06 107 ILE A O 1
ATOM 888 N N . GLU A 1 108 ? -19.756 -18.228 14.712 1.00 90.88 108 GLU A N 1
ATOM 889 C CA . GLU A 1 108 ? -18.318 -18.051 14.497 1.00 90.88 108 GLU A CA 1
ATOM 890 C C . GLU A 1 108 ? -17.621 -19.388 14.207 1.00 90.88 108 GLU A C 1
ATOM 892 O O . GLU A 1 108 ? -16.817 -19.494 13.277 1.00 90.88 108 GLU A O 1
ATOM 897 N N . LYS A 1 109 ? -17.954 -20.437 14.968 1.00 93.88 109 LYS A N 1
ATOM 898 C CA . LYS A 1 109 ? -17.410 -21.785 14.764 1.00 93.88 109 LYS A CA 1
ATOM 899 C C . LYS A 1 109 ? -17.755 -22.328 13.378 1.00 93.88 109 LYS A C 1
ATOM 901 O O . LYS A 1 109 ? -16.902 -22.945 12.738 1.00 93.88 109 LYS A O 1
ATOM 906 N N . GLU A 1 110 ? -18.974 -22.090 12.906 1.00 93.50 110 GLU A N 1
ATOM 907 C CA . GLU A 1 110 ? -19.418 -22.506 11.576 1.00 93.50 110 GLU A CA 1
ATOM 908 C C . GLU A 1 110 ? -18.718 -21.715 10.461 1.00 93.50 110 GLU A C 1
ATOM 910 O O . GLU A 1 110 ? -18.226 -22.306 9.497 1.00 93.50 110 GLU A O 1
ATOM 915 N N . ILE A 1 111 ? -18.569 -20.397 10.618 1.00 90.88 111 ILE A N 1
ATOM 916 C CA . ILE A 1 111 ? -17.817 -19.557 9.674 1.00 90.88 111 ILE A CA 1
ATOM 917 C C . ILE A 1 111 ? -16.359 -20.020 9.587 1.00 90.88 111 ILE A C 1
ATOM 919 O O . ILE A 1 111 ? -15.844 -20.199 8.483 1.00 90.88 111 ILE A O 1
ATOM 923 N N . ARG A 1 112 ? -15.701 -20.284 10.725 1.00 89.31 112 ARG A N 1
ATOM 924 C CA . ARG A 1 112 ? -1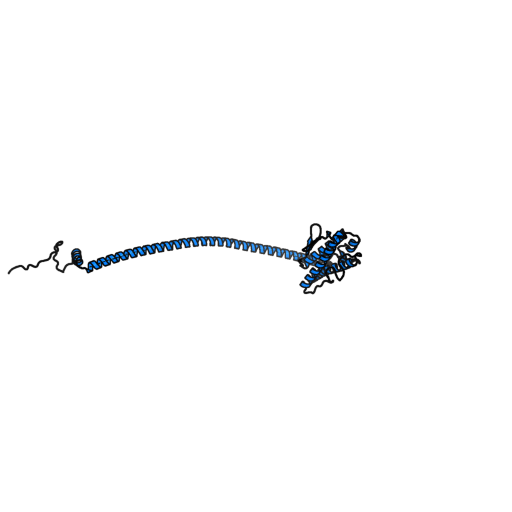4.322 -20.805 10.752 1.00 89.31 112 ARG A CA 1
ATOM 925 C C . ARG A 1 112 ? -14.200 -22.134 10.007 1.00 89.31 112 ARG A C 1
ATOM 927 O O . ARG A 1 112 ? -13.254 -22.311 9.243 1.00 89.31 112 ARG A O 1
ATOM 934 N N . ARG A 1 113 ? -15.159 -23.052 10.181 1.00 92.38 113 ARG A N 1
ATOM 935 C CA . ARG A 1 113 ? -15.189 -24.332 9.450 1.00 92.38 113 ARG A CA 1
ATOM 936 C C . ARG A 1 113 ? -15.306 -24.122 7.945 1.00 92.38 113 ARG A C 1
ATOM 938 O O . ARG A 1 113 ? -14.525 -24.704 7.197 1.00 92.38 113 ARG A O 1
ATOM 945 N N . ARG A 1 114 ? -16.229 -23.265 7.500 1.00 89.88 114 ARG A N 1
ATOM 946 C CA . ARG A 1 114 ? -16.392 -22.942 6.074 1.00 89.88 114 ARG A CA 1
ATOM 947 C C . ARG A 1 114 ? -15.141 -22.298 5.493 1.00 89.88 114 ARG A C 1
ATOM 949 O O . ARG A 1 114 ? -14.699 -22.703 4.425 1.00 89.88 114 ARG A O 1
ATOM 956 N N . HIS A 1 115 ? -14.544 -21.350 6.211 1.00 87.69 115 HIS A N 1
ATOM 957 C CA . HIS A 1 115 ? -13.303 -20.708 5.791 1.00 87.69 115 HIS A CA 1
ATOM 958 C C . HIS A 1 115 ? -12.175 -21.734 5.625 1.00 87.69 115 HIS A C 1
ATOM 960 O O . HIS A 1 115 ? -11.535 -21.774 4.580 1.00 87.69 115 HIS A O 1
ATOM 966 N N . PHE A 1 116 ? -11.999 -22.632 6.599 1.00 88.81 116 PHE A N 1
ATOM 967 C CA . PHE A 1 116 ? -11.014 -23.712 6.514 1.00 88.81 116 PHE A CA 1
ATOM 968 C C . PHE A 1 116 ? -11.259 -24.641 5.314 1.00 88.81 116 PHE A C 1
ATOM 970 O O . PHE A 1 116 ? -10.316 -25.006 4.616 1.00 88.81 116 PHE A O 1
ATOM 977 N N . MET A 1 117 ? -12.519 -24.984 5.019 1.00 90.50 117 MET A N 1
ATOM 978 C CA . MET A 1 117 ? -12.859 -25.777 3.831 1.00 90.50 117 MET A CA 1
ATOM 979 C C . MET A 1 117 ? -12.502 -25.062 2.524 1.00 90.50 117 MET A C 1
ATOM 981 O O . MET A 1 117 ? -11.953 -25.694 1.624 1.00 90.50 117 MET A O 1
ATOM 985 N N . VAL A 1 118 ? -12.786 -23.760 2.417 1.00 88.31 118 VAL A N 1
ATOM 986 C CA . VAL A 1 118 ? -12.450 -22.959 1.228 1.00 88.31 118 VAL A CA 1
ATOM 987 C C . VAL A 1 118 ? -10.938 -22.868 1.046 1.00 88.31 118 VAL A C 1
ATOM 989 O O . VAL A 1 118 ? -10.451 -23.142 -0.046 1.00 88.31 118 VAL A O 1
ATOM 992 N N . VAL A 1 119 ? -10.191 -22.570 2.113 1.00 84.62 119 VAL A N 1
ATOM 993 C CA . VAL A 1 119 ? -8.721 -22.504 2.076 1.00 84.62 119 VAL A CA 1
ATOM 994 C C . VAL A 1 119 ? -8.122 -23.844 1.654 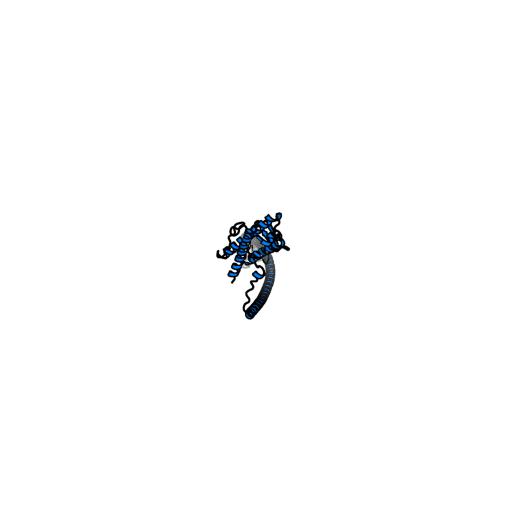1.00 84.62 119 VAL A C 1
ATOM 996 O O . VAL A 1 119 ? -7.259 -23.879 0.783 1.00 84.62 119 VAL A O 1
ATOM 999 N N . ASN A 1 120 ? -8.614 -24.962 2.194 1.00 86.25 120 ASN A N 1
ATOM 1000 C CA . ASN A 1 120 ? -8.140 -26.284 1.783 1.00 86.25 120 ASN A CA 1
ATOM 1001 C C . ASN A 1 120 ? -8.451 -26.589 0.318 1.00 86.25 120 ASN A C 1
ATOM 1003 O O . ASN A 1 120 ? -7.618 -27.178 -0.367 1.00 86.25 120 ASN A O 1
ATOM 1007 N N . LYS A 1 121 ? -9.627 -26.182 -0.173 1.00 89.00 121 LYS A N 1
ATOM 1008 C CA . LYS A 1 121 ? -9.981 -26.345 -1.584 1.00 89.00 121 LYS A CA 1
ATOM 1009 C C . LYS A 1 121 ? -9.049 -25.527 -2.482 1.00 89.00 121 LYS A C 1
ATOM 1011 O O . LYS A 1 121 ? -8.506 -26.081 -3.428 1.00 89.00 121 LYS A O 1
ATOM 1016 N N . MET A 1 122 ? -8.800 -24.263 -2.138 1.00 82.81 122 MET A N 1
ATOM 1017 C CA . MET A 1 122 ? -7.855 -23.406 -2.862 1.00 82.81 122 MET A CA 1
ATOM 1018 C C . MET A 1 122 ? -6.435 -23.973 -2.835 1.00 82.81 122 MET A C 1
ATOM 1020 O O . MET A 1 122 ? -5.769 -23.994 -3.861 1.00 82.81 122 MET A O 1
ATOM 1024 N N . ASN A 1 123 ? -5.974 -24.484 -1.691 1.00 84.38 123 ASN A N 1
ATOM 1025 C CA . ASN A 1 123 ? -4.657 -25.113 -1.586 1.00 84.38 123 ASN A CA 1
ATOM 1026 C C . ASN A 1 123 ? -4.549 -26.351 -2.481 1.00 84.38 123 ASN A C 1
ATOM 1028 O O . ASN A 1 123 ? -3.528 -26.536 -3.138 1.00 84.38 123 ASN A O 1
ATOM 1032 N N . LYS A 1 124 ? -5.609 -27.165 -2.546 1.00 86.44 124 LYS A N 1
ATOM 1033 C CA . LYS A 1 124 ? -5.681 -28.320 -3.446 1.00 86.44 124 LYS A CA 1
ATOM 1034 C C . LYS A 1 124 ? -5.646 -27.891 -4.913 1.00 86.44 124 LYS A C 1
ATOM 1036 O O . LYS A 1 124 ? -4.869 -28.450 -5.670 1.00 86.44 124 LYS A O 1
ATOM 1041 N N . GLU A 1 125 ? -6.412 -26.870 -5.292 1.00 83.19 125 GLU A N 1
ATOM 1042 C CA . GLU A 1 125 ? -6.408 -26.306 -6.652 1.00 83.19 125 GLU A CA 1
ATOM 1043 C C . GLU A 1 125 ? -5.029 -25.726 -7.022 1.00 83.19 125 GLU A C 1
ATOM 1045 O O . GLU A 1 125 ? -4.526 -25.978 -8.111 1.00 83.19 125 GLU A O 1
ATOM 1050 N N . ILE A 1 126 ? -4.363 -25.015 -6.106 1.00 79.38 126 ILE A N 1
ATOM 1051 C CA . ILE A 1 126 ? -2.990 -24.516 -6.299 1.00 79.38 126 ILE A CA 1
ATOM 1052 C C . ILE A 1 126 ? -2.011 -25.675 -6.488 1.00 79.38 126 ILE A C 1
ATOM 1054 O O . ILE A 1 126 ? -1.117 -25.594 -7.329 1.00 79.38 126 ILE A O 1
ATOM 1058 N N . GLN A 1 127 ? -2.149 -26.741 -5.701 1.00 78.38 127 GLN A N 1
ATOM 1059 C CA . GLN A 1 127 ? -1.282 -27.906 -5.799 1.00 78.38 127 GLN A CA 1
ATOM 1060 C C . GLN A 1 127 ? -1.510 -28.669 -7.107 1.00 78.38 127 GLN A C 1
ATOM 1062 O O . GLN A 1 127 ? -0.539 -29.011 -7.769 1.00 78.38 127 GLN A O 1
ATOM 1067 N N . GLU A 1 128 ? -2.760 -28.825 -7.542 1.00 79.50 128 GLU A N 1
ATOM 1068 C CA . GLU A 1 128 ? -3.105 -29.385 -8.853 1.00 79.50 128 GLU A CA 1
ATOM 1069 C C . GLU A 1 128 ? -2.546 -28.518 -9.994 1.00 79.50 128 GLU A C 1
ATOM 1071 O O . GLU A 1 128 ? -1.970 -29.051 -10.937 1.00 79.50 128 GLU A O 1
ATOM 1076 N N . ILE A 1 129 ? -2.617 -27.183 -9.895 1.00 72.56 129 ILE A N 1
ATOM 1077 C CA . ILE A 1 129 ? -1.989 -26.271 -10.867 1.00 72.56 129 ILE A CA 1
ATOM 1078 C C . ILE A 1 129 ? -0.470 -26.465 -10.891 1.00 72.56 129 ILE A C 1
ATOM 1080 O O . ILE A 1 129 ? 0.107 -26.547 -11.972 1.00 72.56 129 ILE A O 1
ATOM 1084 N N . LYS A 1 130 ? 0.184 -26.563 -9.726 1.00 73.06 130 LYS A N 1
ATOM 1085 C CA . LYS A 1 130 ? 1.631 -26.813 -9.634 1.00 73.06 130 LYS A CA 1
ATOM 1086 C C . LYS A 1 130 ? 2.013 -28.161 -10.236 1.00 73.06 130 LYS A C 1
ATOM 1088 O O . LYS A 1 130 ? 2.958 -28.213 -11.011 1.00 73.06 130 LYS A O 1
ATOM 1093 N N . GLU A 1 131 ? 1.268 -29.220 -9.933 1.00 79.25 131 GLU A N 1
ATOM 1094 C CA . GLU A 1 131 ? 1.497 -30.562 -10.475 1.00 79.25 131 GLU A CA 1
ATOM 1095 C C . GLU A 1 131 ? 1.302 -30.587 -11.996 1.00 79.25 131 GLU A C 1
ATOM 1097 O O . GLU A 1 131 ? 2.141 -31.129 -12.711 1.00 79.25 131 GLU A O 1
ATOM 1102 N N . VAL A 1 132 ? 0.258 -29.934 -12.517 1.00 73.44 132 VAL A N 1
ATOM 1103 C CA . VAL A 1 132 ? 0.046 -29.762 -13.964 1.00 73.44 132 VAL A CA 1
ATOM 1104 C C . VAL A 1 132 ? 1.183 -28.953 -14.591 1.00 73.44 132 VAL A C 1
ATOM 1106 O O . VAL A 1 132 ? 1.627 -29.290 -15.687 1.00 73.44 132 VAL A O 1
ATOM 1109 N N . PHE A 1 133 ? 1.679 -27.915 -13.918 1.00 61.84 133 PHE A N 1
ATOM 1110 C CA . PHE A 1 133 ? 2.793 -27.094 -14.396 1.00 61.84 133 PHE A CA 1
ATOM 1111 C C . PHE A 1 133 ? 4.125 -27.861 -14.389 1.00 61.84 133 PHE A C 1
ATOM 1113 O O . PHE A 1 133 ? 4.919 -27.721 -15.313 1.00 61.84 133 PHE A O 1
ATOM 1120 N N . GLU A 1 134 ? 4.363 -28.713 -13.389 1.00 67.69 134 GLU A N 1
ATOM 1121 C CA . GLU A 1 134 ? 5.541 -29.582 -13.307 1.00 67.69 134 GLU A CA 1
ATOM 1122 C C . GLU A 1 134 ? 5.497 -30.728 -14.322 1.00 67.69 134 GLU A C 1
ATOM 1124 O O . GLU A 1 134 ? 6.509 -31.007 -14.962 1.00 67.69 134 GLU A O 1
ATOM 1129 N N . GLN A 1 135 ? 4.336 -31.362 -14.513 1.00 67.06 135 GLN A N 1
ATOM 1130 C CA . GLN A 1 135 ? 4.145 -32.447 -15.483 1.00 67.06 135 GLN A CA 1
ATOM 1131 C C . GLN A 1 135 ? 4.172 -31.950 -16.930 1.00 67.06 135 GLN A C 1
ATOM 1133 O O . GLN A 1 135 ? 4.629 -32.669 -17.815 1.00 67.06 135 GLN A O 1
ATOM 1138 N N . ASN A 1 136 ? 3.716 -30.718 -17.168 1.00 57.72 136 ASN A N 1
ATOM 1139 C CA . ASN A 1 136 ? 3.765 -30.074 -18.476 1.00 57.72 136 ASN A CA 1
ATOM 1140 C C . ASN A 1 136 ? 4.941 -29.111 -18.616 1.00 57.72 136 ASN A C 1
ATOM 1142 O O . ASN A 1 136 ? 4.879 -28.265 -19.504 1.00 57.72 136 ASN A O 1
ATOM 1146 N N . LYS A 1 137 ? 6.002 -29.227 -17.795 1.00 46.47 137 LYS A N 1
ATOM 1147 C CA . LYS A 1 137 ? 7.260 -28.508 -18.037 1.00 46.47 137 LYS A CA 1
ATOM 1148 C C . LYS A 1 137 ? 7.721 -28.847 -19.454 1.00 46.47 137 LYS A C 1
ATOM 1150 O O . LYS A 1 137 ? 8.187 -29.966 -19.686 1.00 46.47 137 LYS A O 1
ATOM 1155 N N . PRO A 1 138 ? 7.620 -27.924 -20.422 1.00 43.50 138 PRO A N 1
ATOM 1156 C CA . PRO A 1 138 ? 8.226 -28.150 -21.711 1.00 43.50 138 PRO A CA 1
ATOM 1157 C C . PRO A 1 138 ? 9.724 -28.169 -21.450 1.00 43.50 138 PRO A C 1
ATOM 1159 O O . PRO A 1 138 ? 10.239 -27.358 -20.673 1.00 43.50 138 PRO A O 1
ATOM 1162 N N . TYR A 1 139 ? 10.416 -29.123 -22.064 1.00 42.97 139 TYR A N 1
ATOM 1163 C CA . TYR A 1 139 ? 11.865 -29.080 -22.170 1.00 42.97 139 TYR A CA 1
ATOM 1164 C C . TYR A 1 139 ? 12.265 -27.658 -22.589 1.00 42.97 139 TYR A C 1
ATOM 1166 O O . TYR A 1 139 ? 11.979 -27.245 -23.708 1.00 42.97 139 TYR A O 1
ATOM 1174 N N . TYR A 1 140 ? 12.886 -26.921 -21.666 1.00 40.44 140 TYR A N 1
ATOM 1175 C CA . TYR A 1 140 ? 13.455 -25.598 -21.901 1.00 40.44 140 TYR A CA 1
ATOM 1176 C C . TYR A 1 140 ? 12.441 -24.524 -22.362 1.00 40.44 140 TYR A C 1
ATOM 1178 O O . TYR A 1 140 ? 12.510 -24.024 -23.481 1.00 40.44 140 TYR A O 1
ATOM 1186 N N . ILE A 1 141 ? 11.525 -24.098 -21.482 1.00 41.62 141 ILE A N 1
ATOM 1187 C CA . ILE A 1 141 ? 11.093 -22.693 -21.540 1.00 41.62 141 ILE A CA 1
ATOM 1188 C C . ILE A 1 141 ? 12.199 -21.895 -20.845 1.00 41.62 141 ILE A C 1
ATOM 1190 O O . ILE A 1 141 ? 12.342 -21.979 -19.627 1.00 41.62 141 ILE A O 1
ATOM 1194 N N . GLU A 1 142 ? 13.000 -21.155 -21.617 1.00 42.41 142 GLU A N 1
ATOM 1195 C CA . GLU A 1 142 ? 13.654 -19.947 -21.106 1.00 42.41 142 GLU A CA 1
ATOM 1196 C C . GLU A 1 142 ? 12.569 -19.170 -20.366 1.00 42.41 142 GLU A C 1
ATOM 1198 O O . GLU A 1 142 ? 11.591 -18.792 -21.009 1.00 42.41 142 GLU A O 1
ATOM 1203 N N . GLU A 1 143 ? 12.663 -19.003 -19.042 1.00 43.12 143 GLU A N 1
ATOM 1204 C CA . GLU A 1 143 ? 11.781 -18.081 -18.329 1.00 43.12 143 GLU A CA 1
ATOM 1205 C C . GLU A 1 143 ? 11.814 -16.763 -19.099 1.00 43.12 143 GLU A C 1
ATOM 1207 O O . GLU A 1 143 ? 12.801 -16.025 -19.070 1.00 43.12 143 GLU A O 1
ATOM 1212 N N . VAL A 1 144 ? 10.756 -16.508 -19.870 1.00 48.16 144 VAL A N 1
ATOM 1213 C CA . VAL A 1 144 ? 10.550 -15.226 -20.514 1.00 48.16 144 VAL A CA 1
ATOM 1214 C C . VAL A 1 144 ? 10.277 -14.313 -19.343 1.00 48.16 144 VAL A C 1
ATOM 1216 O O . VAL A 1 144 ? 9.157 -14.268 -18.843 1.00 48.16 144 VAL A O 1
ATOM 1219 N N . ASP A 1 145 ? 11.349 -13.693 -18.858 1.00 60.28 145 ASP A N 1
ATOM 1220 C CA . ASP A 1 145 ? 11.376 -12.663 -17.837 1.00 60.28 145 ASP A CA 1
ATOM 1221 C C . ASP A 1 145 ? 10.213 -11.712 -18.138 1.00 60.28 145 ASP A C 1
ATOM 1223 O O . ASP A 1 145 ? 10.275 -10.888 -19.056 1.00 60.28 145 ASP A O 1
ATOM 1227 N N . CYS A 1 146 ? 9.084 -11.907 -17.449 1.00 60.84 146 CYS A N 1
ATOM 1228 C CA . CYS A 1 146 ? 7.845 -11.199 -17.757 1.00 60.84 146 CYS A CA 1
ATOM 1229 C C . CYS A 1 146 ? 8.051 -9.691 -17.577 1.00 60.84 146 CYS A C 1
ATOM 1231 O O . CYS A 1 146 ? 7.388 -8.891 -18.239 1.00 60.84 146 CYS A O 1
ATOM 1233 N N . TRP A 1 147 ? 9.060 -9.302 -16.793 1.00 73.69 147 TRP A N 1
ATOM 1234 C CA . TRP A 1 147 ? 9.546 -7.941 -16.712 1.00 73.69 147 TRP A CA 1
ATOM 1235 C C . TRP A 1 147 ? 10.120 -7.441 -18.034 1.00 73.69 147 TRP A C 1
ATOM 1237 O O . TRP A 1 147 ? 9.713 -6.378 -18.485 1.00 73.69 147 TRP A O 1
ATOM 1247 N N . ARG A 1 148 ? 10.992 -8.201 -18.713 1.00 70.12 148 ARG A N 1
ATOM 1248 C CA . ARG A 1 148 ? 11.526 -7.827 -20.042 1.00 70.12 148 ARG A CA 1
ATOM 1249 C C . ARG A 1 148 ? 10.440 -7.706 -21.105 1.00 70.12 148 ARG A C 1
ATOM 1251 O O . ARG A 1 148 ? 10.625 -6.958 -22.057 1.00 70.12 148 ARG A O 1
ATOM 1258 N N . SER A 1 149 ? 9.308 -8.395 -20.942 1.00 69.19 149 SER A N 1
ATOM 1259 C CA . SER A 1 149 ? 8.162 -8.246 -21.850 1.00 69.19 149 SER A CA 1
ATOM 1260 C C . SER A 1 149 ? 7.411 -6.913 -21.684 1.00 69.19 149 SER A C 1
ATOM 1262 O O . SER A 1 149 ? 6.735 -6.474 -22.612 1.00 69.19 149 SER A O 1
ATOM 1264 N N . VAL A 1 150 ? 7.547 -6.250 -20.525 1.00 73.88 150 VAL A N 1
ATOM 1265 C CA . VAL A 1 150 ? 6.854 -4.991 -20.182 1.00 73.88 150 VAL A CA 1
ATOM 1266 C C . VAL A 1 150 ? 7.810 -3.792 -20.137 1.00 73.88 150 VAL A C 1
ATOM 1268 O O . VAL A 1 150 ? 7.442 -2.689 -20.540 1.00 73.88 150 VAL A O 1
ATOM 1271 N N . PHE A 1 151 ? 9.035 -4.002 -19.663 1.00 82.12 151 PHE A N 1
ATOM 1272 C CA . PHE A 1 151 ? 10.103 -3.020 -19.509 1.00 82.12 151 PHE A CA 1
ATOM 1273 C C . PHE A 1 151 ? 11.380 -3.558 -20.164 1.00 82.12 151 PHE A C 1
ATOM 1275 O O . PHE A 1 151 ? 12.263 -4.134 -19.519 1.00 82.12 151 PHE A O 1
ATOM 1282 N N . ASN A 1 152 ? 11.468 -3.373 -21.478 1.00 84.12 152 ASN A N 1
ATOM 1283 C CA . ASN A 1 152 ? 12.663 -3.663 -22.251 1.00 84.12 152 ASN A CA 1
ATOM 1284 C C . ASN A 1 152 ? 13.522 -2.397 -22.364 1.00 84.12 152 ASN A C 1
ATOM 1286 O O .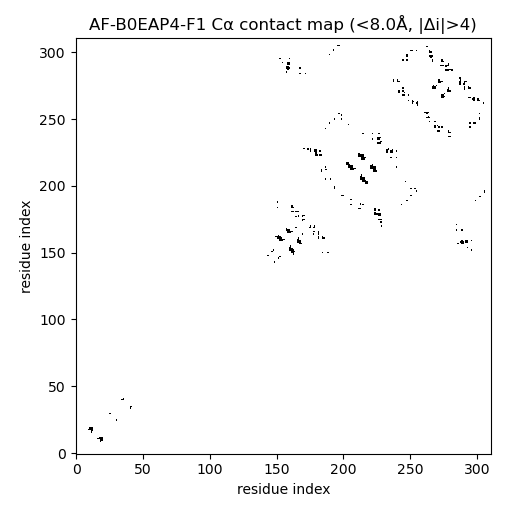 ASN A 1 152 ? 13.085 -1.395 -22.935 1.00 84.12 152 ASN A O 1
ATOM 1290 N N . THR A 1 153 ? 14.746 -2.454 -21.843 1.00 86.75 153 THR A N 1
ATOM 1291 C CA . THR A 1 153 ? 15.740 -1.393 -22.024 1.00 86.75 153 THR A CA 1
ATOM 1292 C C . THR A 1 153 ? 16.928 -1.948 -22.791 1.00 86.75 153 THR A C 1
ATOM 1294 O O . THR A 1 153 ? 17.640 -2.828 -22.311 1.00 86.75 153 THR A O 1
ATOM 1297 N N . GLU A 1 154 ? 17.152 -1.391 -23.972 1.00 89.19 154 GLU A N 1
ATOM 1298 C CA . GLU A 1 154 ? 18.318 -1.643 -24.810 1.00 89.19 154 GLU A CA 1
ATOM 1299 C C . GLU A 1 154 ? 19.238 -0.418 -24.794 1.00 89.19 154 GLU A C 1
ATOM 1301 O O . GLU A 1 154 ? 18.840 0.685 -24.412 1.00 89.19 154 GLU A O 1
ATOM 1306 N N . TYR A 1 155 ? 20.483 -0.588 -25.232 1.00 87.81 155 TYR A N 1
ATOM 1307 C CA . TYR A 1 155 ? 21.454 0.499 -25.302 1.00 87.81 155 TYR A CA 1
ATOM 1308 C C . TYR A 1 155 ? 21.987 0.634 -26.722 1.00 87.81 155 TYR A C 1
ATOM 1310 O O . TYR A 1 155 ? 22.509 -0.325 -27.287 1.00 87.81 155 TYR A O 1
ATOM 1318 N N . ASP A 1 156 ? 21.913 1.840 -27.283 1.00 84.94 156 ASP A N 1
ATOM 1319 C CA . ASP A 1 156 ? 22.638 2.180 -28.506 1.00 84.94 156 ASP A CA 1
ATOM 1320 C C . ASP A 1 156 ? 23.879 3.022 -28.175 1.00 84.94 156 ASP A C 1
ATOM 1322 O O . ASP A 1 156 ? 24.233 3.242 -27.015 1.00 84.94 156 ASP A O 1
ATOM 1326 N N . LYS A 1 157 ? 24.577 3.527 -29.195 1.00 82.31 157 LYS A N 1
ATOM 1327 C CA . LYS A 1 157 ? 25.734 4.413 -28.992 1.00 82.31 157 LYS A CA 1
ATOM 1328 C C . LYS A 1 157 ? 25.376 5.747 -28.316 1.00 82.31 157 LYS A C 1
ATOM 1330 O O . LYS A 1 157 ? 26.211 6.298 -27.608 1.00 82.31 157 LYS A O 1
ATOM 1335 N N . ASN A 1 158 ? 24.149 6.239 -28.479 1.00 82.00 158 ASN A N 1
ATOM 1336 C CA . ASN A 1 158 ? 23.712 7.574 -28.075 1.00 82.00 158 ASN A CA 1
ATOM 1337 C C . ASN A 1 158 ? 22.979 7.618 -26.727 1.00 82.00 158 ASN A C 1
ATOM 1339 O O . ASN A 1 158 ? 22.996 8.661 -26.094 1.00 82.00 158 ASN A O 1
ATOM 1343 N N . GLY A 1 159 ? 22.327 6.544 -26.285 1.00 88.19 159 GLY A N 1
ATOM 1344 C CA . GLY A 1 159 ? 21.454 6.549 -25.111 1.00 88.19 159 GLY A CA 1
ATOM 1345 C C . GLY A 1 159 ? 20.739 5.210 -24.890 1.00 88.19 159 GLY A C 1
ATOM 1346 O O . GLY A 1 159 ? 21.051 4.220 -25.558 1.00 88.19 159 GLY A O 1
ATOM 1347 N N . PRO A 1 160 ? 19.805 5.154 -23.929 1.00 90.31 160 PRO A N 1
ATOM 1348 C CA . PRO A 1 160 ? 18.909 4.015 -23.780 1.00 90.31 160 PRO A CA 1
ATOM 1349 C C . PRO A 1 160 ? 17.760 4.056 -24.803 1.00 90.31 160 PRO A C 1
ATOM 1351 O O . PRO A 1 160 ? 17.239 5.123 -25.149 1.00 90.31 160 PRO A O 1
ATOM 1354 N N . ILE A 1 161 ? 17.347 2.874 -25.255 1.00 91.38 161 ILE A N 1
ATOM 1355 C CA . ILE A 1 161 ? 16.132 2.619 -26.030 1.00 91.38 161 ILE A CA 1
ATOM 1356 C C . ILE A 1 161 ? 15.153 1.904 -25.098 1.00 91.38 161 ILE A C 1
ATOM 1358 O O . ILE A 1 161 ? 15.398 0.774 -24.688 1.00 91.38 161 ILE A O 1
ATOM 1362 N N . ILE A 1 162 ? 14.050 2.566 -24.759 1.00 90.38 162 ILE A N 1
ATOM 1363 C CA . ILE A 1 162 ? 13.096 2.099 -23.745 1.00 90.38 162 ILE A CA 1
ATOM 1364 C C . ILE A 1 162 ? 11.819 1.670 -24.456 1.00 90.38 162 ILE A C 1
ATOM 1366 O O . ILE A 1 162 ? 11.147 2.501 -25.066 1.00 90.38 162 ILE A O 1
ATOM 1370 N N . ASN A 1 163 ? 11.503 0.375 -24.426 1.00 86.75 163 ASN A N 1
ATOM 1371 C CA . ASN A 1 163 ? 10.383 -0.226 -25.157 1.00 86.75 163 ASN A CA 1
ATOM 1372 C C . ASN A 1 163 ? 10.343 0.199 -26.638 1.00 86.75 163 ASN A C 1
ATOM 1374 O O . ASN A 1 163 ? 9.307 0.598 -27.169 1.00 86.75 163 ASN A O 1
ATOM 1378 N N . GLY A 1 164 ? 11.506 0.168 -27.297 1.00 86.62 164 GLY A N 1
ATOM 1379 C CA . GLY A 1 164 ? 11.671 0.575 -28.698 1.00 86.62 164 GLY A CA 1
ATOM 1380 C C . GLY A 1 164 ? 11.766 2.090 -28.93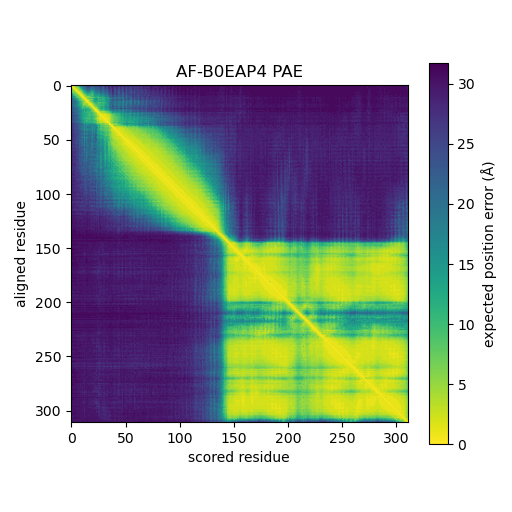2 1.00 86.62 164 GLY A C 1
ATOM 1381 O O . GLY A 1 164 ? 11.981 2.518 -30.066 1.00 86.62 164 GLY A O 1
ATOM 1382 N N . ILE A 1 165 ? 11.655 2.922 -27.890 1.00 89.31 165 ILE A N 1
ATOM 1383 C CA . ILE A 1 165 ? 11.759 4.382 -27.997 1.00 89.31 165 ILE A CA 1
ATOM 1384 C C . ILE A 1 165 ? 13.184 4.835 -27.699 1.00 89.31 165 ILE A C 1
ATOM 1386 O O . ILE A 1 165 ? 13.643 4.796 -26.558 1.00 89.31 165 ILE A O 1
ATOM 1390 N N . ASN A 1 166 ? 13.871 5.348 -28.719 1.00 91.62 166 ASN A N 1
ATOM 1391 C CA . ASN A 1 166 ? 15.154 6.021 -28.540 1.00 91.62 166 ASN A CA 1
ATOM 1392 C C . ASN A 1 166 ? 14.922 7.455 -28.042 1.00 91.62 166 ASN A C 1
ATOM 1394 O O . ASN A 1 166 ? 14.570 8.352 -28.818 1.00 91.62 166 ASN A O 1
ATOM 1398 N N . VAL A 1 167 ? 15.097 7.671 -26.737 1.00 88.75 167 VAL A N 1
ATOM 1399 C CA . VAL A 1 167 ? 14.798 8.958 -26.089 1.00 88.75 167 VAL A CA 1
ATOM 1400 C C . VAL A 1 167 ? 15.699 10.066 -26.639 1.00 88.75 167 VAL A C 1
ATOM 1402 O O . VAL A 1 167 ? 15.205 11.136 -26.990 1.00 88.75 167 VAL A O 1
ATOM 1405 N N . ILE A 1 168 ? 16.997 9.805 -26.809 1.00 93.31 168 ILE A N 1
ATOM 1406 C CA . ILE A 1 168 ? 17.965 10.799 -27.300 1.00 93.31 168 ILE A CA 1
ATOM 1407 C C . ILE A 1 168 ? 17.676 11.204 -28.744 1.00 93.31 168 ILE A C 1
ATOM 1409 O O . ILE A 1 168 ? 17.660 12.393 -29.066 1.00 93.31 168 ILE A O 1
ATOM 1413 N N . GLU A 1 169 ? 17.367 10.241 -29.609 1.00 92.56 169 GLU A N 1
ATOM 1414 C CA . GLU A 1 169 ? 16.967 10.538 -30.985 1.00 92.56 169 GLU A CA 1
ATOM 1415 C C . GLU A 1 169 ? 15.634 11.303 -31.042 1.00 92.56 169 GLU A C 1
ATOM 1417 O O . GLU A 1 169 ? 15.462 12.196 -31.874 1.00 92.56 169 GLU A O 1
ATOM 1422 N N . SER A 1 170 ? 14.715 11.022 -30.114 1.00 92.81 170 SER A N 1
ATOM 1423 C CA . SER A 1 170 ? 13.458 11.767 -29.982 1.00 92.81 170 SER A CA 1
ATOM 1424 C C . SER A 1 170 ? 13.702 13.227 -29.577 1.00 92.81 170 SER A C 1
ATOM 1426 O O . SER A 1 170 ? 13.080 14.122 -30.148 1.00 92.81 170 SER A O 1
ATOM 1428 N N . PHE A 1 171 ? 14.663 13.503 -28.683 1.00 91.25 171 PHE A N 1
ATOM 1429 C CA . PHE A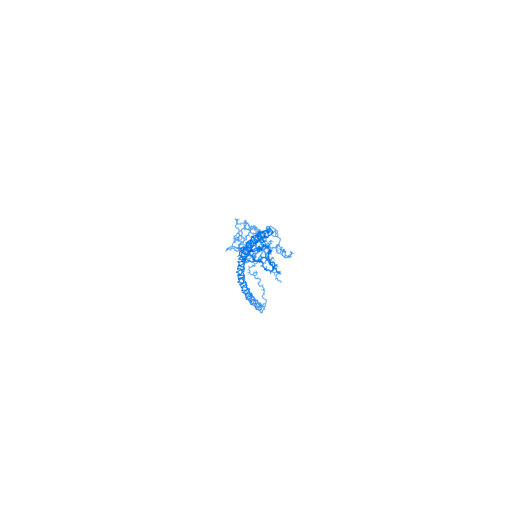 1 171 ? 15.114 14.871 -28.375 1.00 91.25 171 PHE A CA 1
ATOM 1430 C C . PHE A 1 171 ? 15.719 15.574 -29.594 1.00 91.25 171 PHE A C 1
ATOM 1432 O O . PHE A 1 171 ? 15.350 16.717 -29.873 1.00 91.25 171 PHE A O 1
ATOM 1439 N N . ARG A 1 172 ? 16.584 14.897 -30.364 1.00 91.31 172 ARG A N 1
ATOM 1440 C CA . ARG A 1 172 ? 17.165 15.460 -31.601 1.00 91.31 172 ARG A CA 1
ATOM 1441 C C . ARG A 1 172 ? 16.090 15.843 -32.615 1.00 91.31 172 ARG A C 1
ATOM 1443 O O . ARG A 1 172 ? 16.150 16.921 -33.203 1.00 91.31 172 ARG A O 1
ATOM 1450 N N . LYS A 1 173 ? 15.087 14.979 -32.786 1.00 92.62 173 LYS A N 1
ATOM 1451 C CA . LYS A 1 173 ? 13.959 15.182 -33.709 1.00 92.62 173 LYS A CA 1
ATOM 1452 C C . LYS A 1 173 ? 12.856 16.086 -33.157 1.00 92.62 173 LYS A C 1
ATOM 1454 O O . LYS A 1 173 ? 11.929 16.408 -33.895 1.00 92.62 173 LYS A O 1
ATOM 1459 N N . LYS A 1 174 ? 12.944 16.506 -31.888 1.00 91.19 174 LYS A N 1
ATOM 1460 C CA . LYS A 1 174 ? 11.886 17.236 -31.164 1.00 91.19 174 LYS A CA 1
ATOM 1461 C C . LYS A 1 174 ? 10.542 16.494 -31.164 1.00 91.19 174 LYS A C 1
ATOM 1463 O O . LYS A 1 174 ? 9.474 17.108 -31.166 1.00 91.19 174 LYS A O 1
ATOM 1468 N N . ASP A 1 175 ? 10.592 15.164 -31.144 1.00 90.56 175 ASP A N 1
ATOM 1469 C CA . ASP A 1 175 ? 9.416 14.303 -31.066 1.00 90.56 175 ASP A CA 1
ATOM 1470 C C . ASP A 1 175 ? 8.921 14.219 -29.618 1.00 90.56 175 ASP A C 1
ATOM 1472 O O . ASP A 1 175 ? 9.187 13.275 -28.871 1.00 90.56 175 ASP A O 1
ATOM 1476 N N . ASN A 1 176 ? 8.187 15.255 -29.213 1.00 88.31 176 ASN A N 1
ATOM 1477 C CA . ASN A 1 176 ? 7.659 15.367 -27.859 1.00 88.31 176 ASN A CA 1
ATOM 1478 C C . ASN A 1 176 ? 6.733 14.204 -27.485 1.00 88.31 176 ASN A C 1
ATOM 1480 O O . ASN A 1 176 ? 6.606 13.909 -26.304 1.00 88.31 176 ASN A O 1
ATOM 1484 N N . LYS A 1 177 ? 6.082 13.533 -28.443 1.00 86.44 177 LYS A N 1
ATOM 1485 C CA . LYS A 1 177 ? 5.230 12.380 -28.132 1.00 86.44 177 LYS A CA 1
ATOM 1486 C C . LYS A 1 177 ? 6.085 11.227 -27.615 1.00 86.44 177 LYS A C 1
ATOM 1488 O O . LYS A 1 177 ? 5.817 10.710 -26.533 1.00 86.44 177 LYS A O 1
ATOM 1493 N N . ASN A 1 178 ? 7.134 10.872 -28.350 1.00 88.31 178 ASN A N 1
ATOM 1494 C CA . ASN A 1 178 ? 8.022 9.781 -27.963 1.00 88.31 178 ASN A CA 1
ATOM 1495 C C . ASN A 1 178 ? 8.839 10.100 -26.705 1.00 88.31 178 ASN A C 1
ATOM 1497 O O . ASN A 1 178 ? 9.006 9.221 -25.864 1.00 88.31 178 ASN A O 1
ATOM 1501 N N . ILE A 1 179 ? 9.249 11.357 -26.500 1.00 89.19 179 ILE A N 1
ATOM 1502 C CA . ILE A 1 179 ? 9.895 11.781 -25.244 1.00 89.19 179 ILE A CA 1
ATOM 1503 C C . ILE A 1 179 ? 8.973 11.510 -24.045 1.00 89.19 179 ILE A C 1
ATOM 1505 O O . ILE A 1 179 ? 9.379 10.849 -23.089 1.00 89.19 179 ILE A O 1
ATOM 1509 N N . LYS A 1 180 ? 7.713 11.962 -24.115 1.00 86.69 180 LYS A N 1
ATOM 1510 C CA . LYS A 1 180 ? 6.722 11.770 -23.042 1.00 86.69 180 LYS A CA 1
ATOM 1511 C C . LYS A 1 180 ? 6.462 10.295 -22.756 1.00 86.69 180 LYS A C 1
ATOM 1513 O O . LYS A 1 180 ? 6.408 9.900 -21.592 1.00 86.69 180 LYS A O 1
ATOM 1518 N N . ILE A 1 181 ? 6.309 9.477 -23.799 1.00 85.31 181 ILE A N 1
ATOM 1519 C CA . ILE A 1 181 ? 6.071 8.035 -23.645 1.00 85.31 181 ILE A CA 1
ATOM 1520 C C . ILE A 1 181 ? 7.299 7.355 -23.017 1.00 85.31 181 ILE A C 1
ATOM 1522 O O . ILE A 1 181 ? 7.140 6.581 -22.077 1.00 85.31 181 ILE A O 1
ATOM 1526 N N . GLY A 1 182 ? 8.516 7.692 -23.457 1.00 88.38 182 GLY A N 1
ATOM 1527 C CA . GLY A 1 182 ? 9.757 7.164 -22.883 1.00 88.38 182 GLY A CA 1
ATOM 1528 C C . GLY A 1 182 ? 9.873 7.434 -21.380 1.00 88.38 182 GLY A C 1
ATOM 1529 O O . GLY A 1 182 ? 10.061 6.504 -20.600 1.00 88.38 182 GLY A O 1
ATOM 1530 N N . PHE A 1 183 ? 9.661 8.682 -20.946 1.00 88.81 183 PHE A N 1
ATOM 1531 C CA . PHE A 1 183 ? 9.675 9.018 -19.515 1.00 88.81 183 PHE A CA 1
ATOM 1532 C C . PHE A 1 183 ? 8.503 8.419 -18.734 1.00 88.81 183 PHE A C 1
ATOM 1534 O O . PHE A 1 183 ? 8.647 8.139 -17.545 1.00 88.81 183 PHE A O 1
ATOM 1541 N N . SER A 1 184 ? 7.366 8.167 -19.389 1.00 85.50 184 SER A N 1
ATOM 1542 C CA . SER A 1 184 ? 6.259 7.430 -18.771 1.00 85.50 184 SER A CA 1
ATOM 1543 C C . SER A 1 184 ? 6.677 6.002 -18.433 1.00 85.50 184 SER A C 1
ATOM 1545 O O . SER A 1 184 ? 6.405 5.545 -17.328 1.00 85.50 184 SER A O 1
ATOM 1547 N N . TYR A 1 185 ? 7.385 5.313 -19.334 1.00 86.81 185 TYR A N 1
ATOM 1548 C CA . TYR A 1 185 ? 7.905 3.973 -19.052 1.00 86.81 185 TYR A CA 1
ATOM 1549 C C . TYR A 1 185 ? 8.938 3.969 -17.924 1.00 86.81 185 TYR A C 1
ATOM 1551 O O . TYR A 1 185 ? 8.840 3.116 -17.048 1.00 86.81 185 TYR A O 1
ATOM 1559 N N . ILE A 1 186 ? 9.847 4.952 -17.886 1.00 89.81 186 ILE A N 1
ATOM 1560 C CA . ILE A 1 186 ? 10.819 5.097 -16.786 1.00 89.81 186 ILE A CA 1
ATOM 1561 C C . ILE A 1 186 ? 10.095 5.222 -15.440 1.00 89.81 186 ILE A C 1
ATOM 1563 O O . ILE A 1 186 ? 10.380 4.473 -14.510 1.00 89.81 186 ILE A O 1
ATOM 1567 N N . LEU A 1 187 ? 9.129 6.141 -15.327 1.00 88.75 187 LEU A N 1
ATOM 1568 C CA . LEU A 1 187 ? 8.392 6.338 -14.075 1.00 88.75 187 LEU A CA 1
ATOM 1569 C C . LEU A 1 187 ? 7.549 5.118 -13.692 1.00 88.75 187 LEU A C 1
ATOM 1571 O O . LEU A 1 187 ? 7.434 4.802 -12.511 1.00 88.75 187 LEU A O 1
ATOM 1575 N N . LEU A 1 188 ? 6.968 4.418 -14.669 1.00 86.06 188 LEU A N 1
ATOM 1576 C CA . LEU A 1 188 ? 6.232 3.181 -14.411 1.00 86.06 188 LEU A CA 1
ATOM 1577 C C . LEU A 1 188 ? 7.135 2.072 -13.877 1.00 86.06 188 LEU A C 1
ATOM 1579 O O . LEU A 1 188 ? 6.722 1.369 -12.955 1.00 86.06 188 LEU A O 1
ATOM 1583 N N . GLU A 1 189 ? 8.338 1.925 -14.434 1.00 88.69 189 GLU A N 1
ATOM 1584 C CA . GLU A 1 189 ? 9.309 0.937 -13.971 1.00 88.69 189 GLU A CA 1
ATOM 1585 C C . GLU A 1 189 ? 9.748 1.254 -12.538 1.00 88.69 189 GLU A C 1
ATOM 1587 O O . GLU A 1 189 ? 9.661 0.393 -11.665 1.00 88.69 189 GLU A O 1
ATOM 1592 N N . ILE A 1 190 ? 10.101 2.516 -12.266 1.00 90.44 190 ILE A N 1
ATOM 1593 C CA . ILE A 1 190 ? 10.460 2.990 -10.922 1.00 90.44 190 ILE A CA 1
ATOM 1594 C C . ILE A 1 190 ? 9.327 2.727 -9.926 1.00 90.44 190 ILE A C 1
ATOM 1596 O O . ILE A 1 190 ? 9.579 2.185 -8.854 1.00 90.44 190 ILE A O 1
ATOM 1600 N N . ASN A 1 191 ? 8.079 3.060 -10.273 1.00 87.44 191 ASN A N 1
ATOM 1601 C CA . ASN A 1 191 ? 6.937 2.831 -9.387 1.00 87.44 191 ASN A CA 1
ATOM 1602 C C . ASN A 1 191 ? 6.749 1.343 -9.066 1.00 87.44 191 ASN A C 1
ATOM 1604 O O . ASN A 1 191 ? 6.503 0.983 -7.920 1.00 87.44 191 ASN A O 1
ATOM 1608 N N . LYS A 1 192 ? 6.883 0.468 -10.068 1.00 86.56 192 LYS A N 1
ATOM 1609 C CA . LYS A 1 192 ? 6.751 -0.976 -9.852 1.00 86.56 192 LYS A CA 1
ATOM 1610 C C . LYS A 1 192 ? 7.883 -1.536 -9.000 1.00 86.56 192 LYS A C 1
ATOM 1612 O O . LYS A 1 192 ? 7.615 -2.339 -8.116 1.00 86.56 192 LYS A O 1
ATOM 1617 N N . ILE A 1 193 ? 9.115 -1.076 -9.204 1.00 89.19 193 ILE A N 1
ATOM 1618 C CA . ILE A 1 193 ? 10.245 -1.464 -8.352 1.00 89.19 193 ILE A CA 1
ATOM 1619 C C . ILE A 1 193 ? 10.031 -0.963 -6.921 1.00 89.19 193 ILE A C 1
ATOM 1621 O O . ILE A 1 193 ? 10.270 -1.717 -5.986 1.00 89.19 193 ILE A O 1
ATOM 1625 N N . ALA A 1 194 ? 9.546 0.269 -6.733 1.00 88.94 194 ALA A N 1
ATOM 1626 C CA . ALA A 1 194 ? 9.245 0.812 -5.409 1.00 88.94 194 ALA A CA 1
ATOM 1627 C C . ALA A 1 194 ? 8.207 -0.038 -4.658 1.00 88.94 194 ALA A C 1
ATOM 1629 O O . ALA A 1 194 ? 8.414 -0.343 -3.487 1.00 88.94 194 ALA A O 1
ATOM 1630 N N . GLU A 1 195 ? 7.140 -0.475 -5.341 1.00 86.06 195 GLU A N 1
ATOM 1631 C CA . GLU A 1 195 ? 6.156 -1.417 -4.789 1.00 86.06 195 GLU A CA 1
ATOM 1632 C C . GLU A 1 195 ? 6.798 -2.760 -4.398 1.00 86.06 195 GLU A C 1
ATOM 1634 O O . GLU A 1 195 ? 6.493 -3.284 -3.330 1.00 86.06 195 GLU A O 1
ATOM 1639 N N . MET A 1 196 ? 7.693 -3.303 -5.233 1.00 84.12 196 MET A N 1
ATOM 1640 C CA . MET A 1 196 ? 8.366 -4.582 -4.967 1.00 84.12 196 MET A CA 1
ATOM 1641 C C . MET A 1 196 ? 9.267 -4.520 -3.736 1.00 84.12 196 MET A C 1
ATOM 1643 O O . MET A 1 196 ? 9.142 -5.358 -2.854 1.00 84.12 196 MET A O 1
ATOM 1647 N N . ILE A 1 197 ? 10.129 -3.502 -3.648 1.00 87.19 197 ILE A N 1
ATOM 1648 C CA . ILE A 1 197 ? 11.082 -3.353 -2.538 1.00 87.19 197 ILE A CA 1
ATOM 1649 C C . ILE A 1 197 ? 10.436 -2.770 -1.265 1.00 87.19 197 ILE A C 1
ATOM 1651 O O . ILE A 1 197 ? 11.144 -2.388 -0.336 1.00 87.19 197 ILE A O 1
ATOM 1655 N N . GLY A 1 198 ? 9.107 -2.605 -1.236 1.00 85.88 198 GLY A N 1
ATOM 1656 C CA . GLY A 1 198 ? 8.390 -2.011 -0.104 1.00 85.88 198 GLY A CA 1
ATOM 1657 C C . GLY A 1 198 ? 8.792 -0.562 0.206 1.00 85.88 198 GLY A C 1
ATOM 1658 O O . GLY A 1 198 ? 8.683 -0.119 1.351 1.00 85.88 198 GLY A O 1
ATOM 1659 N N . TYR A 1 199 ? 9.281 0.189 -0.785 1.00 86.94 199 TYR A N 1
ATOM 1660 C CA . TYR A 1 199 ? 9.727 1.564 -0.583 1.00 86.94 199 TYR A CA 1
ATOM 1661 C C . TYR A 1 199 ? 8.542 2.535 -0.579 1.00 86.94 199 TYR A C 1
ATOM 1663 O O . TYR A 1 199 ? 7.820 2.687 -1.567 1.00 86.94 199 TYR A O 1
ATOM 1671 N N . HIS A 1 200 ? 8.394 3.266 0.526 1.00 83.19 200 HIS A N 1
ATOM 1672 C CA . HIS A 1 200 ? 7.402 4.325 0.683 1.00 83.19 200 HIS A CA 1
ATOM 1673 C C . HIS A 1 200 ? 8.099 5.666 0.924 1.00 83.19 200 HIS A C 1
ATOM 1675 O O . HIS A 1 200 ? 8.680 5.901 1.985 1.00 83.19 200 HIS A O 1
ATOM 1681 N N . SER A 1 201 ? 8.042 6.568 -0.060 1.00 76.62 201 SER A N 1
ATOM 1682 C CA . SER A 1 201 ? 8.633 7.897 0.086 1.00 76.62 201 SER A CA 1
ATOM 1683 C C . SER A 1 201 ? 7.683 8.858 0.794 1.00 76.62 201 SER A C 1
ATOM 1685 O O . SER A 1 201 ? 6.537 9.044 0.400 1.00 76.62 201 SER A O 1
ATOM 1687 N N . ASN A 1 202 ? 8.205 9.570 1.792 1.00 67.94 202 ASN A N 1
ATOM 1688 C CA . ASN A 1 202 ? 7.513 10.704 2.409 1.00 67.94 202 ASN A CA 1
ATOM 1689 C C . ASN A 1 202 ? 7.601 11.985 1.563 1.00 67.94 202 ASN A C 1
ATOM 1691 O O . ASN A 1 202 ? 7.087 13.023 1.987 1.00 67.94 202 ASN A O 1
ATOM 1695 N N . GLN A 1 203 ? 8.333 11.966 0.447 1.00 70.75 203 GLN A N 1
ATOM 1696 C CA . GLN A 1 203 ? 8.583 13.134 -0.401 1.00 70.75 203 GLN A CA 1
ATOM 1697 C C . GLN A 1 203 ? 8.017 12.968 -1.807 1.00 70.75 203 GLN A C 1
ATOM 1699 O O . GLN A 1 203 ? 7.631 13.975 -2.393 1.00 70.75 203 GLN A O 1
ATOM 1704 N N . PHE A 1 204 ? 7.939 11.735 -2.312 1.00 75.19 204 PHE A N 1
ATOM 1705 C CA . PHE A 1 204 ? 7.534 11.425 -3.677 1.00 75.19 204 PHE A CA 1
ATOM 1706 C C . PHE A 1 204 ? 6.366 10.431 -3.714 1.00 75.19 204 PHE A C 1
ATOM 1708 O O . PHE A 1 204 ? 6.342 9.461 -2.967 1.00 75.19 204 PHE A O 1
ATOM 1715 N N . ALA A 1 205 ? 5.427 10.633 -4.630 1.00 72.12 205 ALA A N 1
ATOM 1716 C CA . ALA A 1 205 ? 4.420 9.650 -5.009 1.00 72.12 205 ALA A CA 1
ATOM 1717 C C . ALA A 1 205 ? 4.363 9.570 -6.535 1.00 72.12 205 ALA A C 1
ATOM 1719 O O . ALA A 1 205 ? 4.444 10.594 -7.215 1.00 72.12 205 ALA A O 1
ATOM 1720 N N . ILE A 1 206 ? 4.244 8.363 -7.085 1.00 69.50 206 ILE A N 1
ATOM 1721 C CA . ILE A 1 206 ? 3.985 8.177 -8.512 1.00 69.50 206 ILE A CA 1
ATOM 1722 C C . ILE A 1 206 ? 2.532 7.740 -8.654 1.00 69.50 206 ILE A C 1
ATOM 1724 O O . ILE A 1 206 ? 2.145 6.672 -8.191 1.00 69.50 206 ILE A O 1
ATOM 1728 N N . GLU A 1 207 ? 1.720 8.570 -9.301 1.00 68.75 207 GLU A N 1
ATOM 1729 C CA . GLU A 1 207 ? 0.298 8.304 -9.499 1.00 68.75 207 GLU A CA 1
ATOM 1730 C C . GLU A 1 207 ? -0.031 8.113 -10.979 1.00 68.75 207 GLU A C 1
ATOM 1732 O O . GLU A 1 207 ? 0.443 8.839 -11.863 1.00 68.75 207 GLU A O 1
ATOM 1737 N N . ARG A 1 208 ? -0.897 7.135 -11.258 1.00 61.56 208 ARG A N 1
ATOM 1738 C CA . ARG A 1 208 ? -1.557 7.013 -12.558 1.00 61.56 208 ARG A CA 1
ATOM 1739 C C . ARG A 1 208 ? -2.798 7.898 -12.554 1.00 61.56 208 ARG A C 1
ATOM 1741 O O . ARG A 1 208 ? -3.801 7.548 -11.941 1.00 61.56 208 ARG A O 1
ATOM 1748 N N . THR A 1 209 ? -2.730 9.027 -13.253 1.00 56.41 209 THR A N 1
ATOM 1749 C CA . THR A 1 209 ? -3.917 9.845 -13.542 1.00 56.41 209 THR A CA 1
ATOM 1750 C C . THR A 1 209 ? -4.516 9.448 -14.895 1.00 56.41 209 THR A C 1
ATOM 1752 O O . THR A 1 209 ? -3.923 8.652 -15.622 1.00 56.41 209 THR A O 1
ATOM 1755 N N . ALA A 1 210 ? -5.699 9.971 -15.231 1.00 45.72 210 ALA A N 1
ATOM 1756 C CA . ALA A 1 210 ? -6.465 9.555 -16.408 1.00 45.72 210 ALA A CA 1
ATOM 1757 C C . ALA A 1 210 ? -5.718 9.680 -17.753 1.00 45.72 210 ALA A C 1
ATOM 1759 O O . ALA A 1 210 ? -6.074 8.960 -18.680 1.00 45.72 210 ALA A O 1
ATOM 1760 N N . GLU A 1 211 ? -4.692 10.536 -17.882 1.00 50.09 211 GLU A N 1
ATOM 1761 C CA . GLU A 1 211 ? -4.020 10.749 -19.178 1.00 50.09 211 GLU A CA 1
ATOM 1762 C C . GLU A 1 211 ? -2.478 10.901 -19.132 1.00 50.09 211 GLU A C 1
ATOM 1764 O O . GLU A 1 211 ? -1.841 10.716 -20.170 1.00 50.09 211 GLU A O 1
ATOM 1769 N N . PRO A 1 212 ? -1.823 11.205 -17.989 1.00 57.59 212 PRO A N 1
ATOM 1770 C CA . PRO A 1 212 ? -0.412 10.786 -17.825 1.00 57.59 212 PRO A CA 1
ATOM 1771 C C . PRO A 1 212 ? -0.012 10.215 -16.444 1.00 57.59 212 PRO A C 1
ATOM 1773 O O . PRO A 1 212 ? -0.613 10.504 -15.403 1.00 57.59 212 PRO A O 1
ATOM 1776 N N . VAL A 1 213 ? 1.092 9.452 -16.428 1.00 61.59 213 VAL A N 1
ATOM 1777 C CA . VAL A 1 213 ? 1.833 9.111 -15.198 1.00 61.59 213 VAL A CA 1
ATOM 1778 C C . VAL A 1 213 ? 2.405 10.401 -14.615 1.00 61.59 213 VAL A C 1
ATOM 1780 O O . VAL A 1 213 ? 2.934 11.247 -15.341 1.00 61.59 213 VAL A O 1
ATOM 1783 N N . THR A 1 214 ? 2.235 10.588 -13.313 1.00 65.19 214 THR A N 1
ATOM 1784 C CA . THR A 1 214 ? 2.567 11.839 -12.636 1.00 65.19 214 THR A CA 1
ATOM 1785 C C . THR A 1 214 ? 3.479 11.560 -11.453 1.00 65.19 214 THR A C 1
ATOM 1787 O O . THR A 1 214 ? 3.164 10.723 -10.614 1.00 65.19 214 THR A O 1
ATOM 1790 N N . LEU A 1 215 ? 4.605 12.268 -11.393 1.00 63.47 215 LEU A N 1
ATOM 1791 C CA . LEU A 1 215 ? 5.496 12.299 -10.242 1.00 63.47 215 LEU A CA 1
ATOM 1792 C C . LEU A 1 215 ? 5.105 13.485 -9.361 1.00 63.47 215 LEU A C 1
ATOM 1794 O O . LEU A 1 215 ? 5.275 14.645 -9.737 1.00 63.47 215 LEU A O 1
ATOM 1798 N N . ILE A 1 216 ? 4.571 13.190 -8.187 1.00 62.62 216 ILE A N 1
ATOM 1799 C CA . ILE A 1 216 ? 4.151 14.170 -7.196 1.00 62.62 216 ILE A CA 1
ATOM 1800 C C . ILE A 1 216 ? 5.256 14.275 -6.153 1.00 62.62 216 ILE A C 1
ATOM 1802 O O . ILE A 1 216 ? 5.611 13.291 -5.517 1.00 62.62 216 ILE A O 1
ATOM 1806 N N . ASN A 1 217 ? 5.797 15.472 -5.974 1.00 68.25 217 ASN A N 1
ATOM 1807 C CA . ASN A 1 217 ? 6.601 15.843 -4.818 1.00 68.25 217 ASN A CA 1
ATOM 1808 C C . ASN A 1 217 ? 5.713 16.674 -3.872 1.00 68.25 217 ASN A C 1
ATOM 1810 O O . ASN A 1 217 ? 4.816 17.373 -4.340 1.00 68.25 217 ASN A O 1
ATOM 1814 N N . LYS A 1 218 ? 5.969 16.663 -2.558 1.00 59.72 218 LYS A N 1
ATOM 1815 C CA . LYS A 1 218 ? 5.278 17.479 -1.529 1.00 59.72 218 LYS A CA 1
ATOM 1816 C C . LYS A 1 218 ? 4.967 18.932 -1.921 1.00 59.72 218 LYS A C 1
ATOM 1818 O O . LYS A 1 218 ? 4.028 19.509 -1.384 1.00 59.72 218 LYS A O 1
ATOM 1823 N N . HIS A 1 219 ? 5.752 19.523 -2.819 1.00 59.56 219 HIS A N 1
ATOM 1824 C CA . HIS A 1 219 ? 5.606 20.915 -3.243 1.00 59.56 219 HIS A CA 1
ATOM 1825 C C . HIS A 1 219 ? 5.168 21.082 -4.705 1.00 59.56 219 HIS A C 1
ATOM 1827 O O . HIS A 1 219 ? 4.804 22.191 -5.087 1.00 59.56 219 HIS A O 1
ATOM 1833 N N . GLU A 1 220 ? 5.228 20.037 -5.542 1.00 66.00 220 GLU A N 1
ATOM 1834 C CA . GLU A 1 220 ? 5.080 20.169 -6.999 1.00 66.00 220 GLU A CA 1
ATOM 1835 C C . GLU A 1 220 ? 4.551 18.889 -7.664 1.00 66.00 220 GLU A C 1
ATOM 1837 O O . GLU A 1 220 ? 4.882 17.776 -7.269 1.00 66.00 220 GLU A O 1
ATOM 1842 N N . ILE A 1 221 ? 3.774 19.054 -8.737 1.00 65.69 221 ILE A N 1
ATOM 1843 C CA . ILE A 1 221 ? 3.274 17.963 -9.580 1.00 65.69 221 ILE A CA 1
ATOM 1844 C C . ILE A 1 221 ? 4.017 18.025 -10.916 1.00 65.69 221 ILE A C 1
ATOM 1846 O O . ILE A 1 221 ? 3.880 19.012 -11.637 1.00 65.69 221 ILE A O 1
ATOM 1850 N N . ILE A 1 222 ? 4.779 16.983 -11.252 1.00 68.25 222 ILE A N 1
ATOM 1851 C CA . ILE A 1 222 ? 5.475 16.847 -12.538 1.00 68.25 222 ILE A CA 1
ATOM 1852 C C . ILE A 1 222 ? 4.787 15.751 -13.340 1.00 68.25 222 ILE A C 1
ATOM 1854 O O . ILE A 1 222 ? 4.846 14.570 -12.999 1.00 68.25 222 ILE A O 1
ATOM 1858 N N . ARG A 1 223 ? 4.120 16.136 -14.424 1.00 70.12 223 ARG A N 1
ATOM 1859 C CA . ARG A 1 223 ? 3.426 15.195 -15.305 1.00 70.12 223 ARG A CA 1
ATOM 1860 C C . ARG A 1 223 ? 4.378 14.725 -16.393 1.00 70.12 223 ARG A C 1
ATOM 1862 O O . ARG A 1 223 ? 5.190 15.504 -16.888 1.00 70.12 223 ARG A O 1
ATOM 1869 N N . CYS A 1 224 ? 4.217 13.493 -16.880 1.00 70.25 224 CYS A N 1
ATOM 1870 C CA . CYS A 1 224 ? 4.941 13.058 -18.081 1.00 70.25 224 CYS A CA 1
ATOM 1871 C C . CYS A 1 224 ? 4.721 13.998 -19.274 1.00 70.25 224 CYS A C 1
ATOM 1873 O O . CYS A 1 224 ? 5.608 14.132 -20.108 1.00 70.25 224 CYS A O 1
ATOM 1875 N N . SER A 1 225 ? 3.579 14.698 -19.333 1.00 68.06 225 SER A N 1
ATOM 1876 C CA . SER A 1 225 ? 3.285 15.715 -20.347 1.00 68.06 225 SER A CA 1
ATOM 1877 C C . SER A 1 225 ? 4.259 16.893 -20.373 1.00 68.06 225 SER A C 1
ATOM 1879 O O . SER A 1 225 ? 4.334 17.553 -21.411 1.00 68.06 225 SER A O 1
ATOM 1881 N N . ASP A 1 226 ? 4.983 17.131 -19.279 1.00 73.12 226 ASP A N 1
ATOM 1882 C CA . ASP A 1 226 ? 5.885 18.270 -19.088 1.00 73.12 226 ASP A CA 1
ATOM 1883 C C . ASP A 1 226 ? 7.299 17.979 -19.635 1.00 73.12 226 ASP A C 1
ATOM 1885 O O . ASP A 1 226 ? 8.103 18.890 -19.836 1.00 73.12 226 ASP A O 1
ATOM 1889 N N . PHE A 1 227 ? 7.603 16.714 -19.958 1.00 79.81 227 PHE A N 1
ATOM 1890 C CA . PHE A 1 227 ? 8.856 16.319 -20.605 1.00 79.81 227 PHE A CA 1
ATOM 1891 C C . PHE A 1 227 ? 8.797 16.658 -22.099 1.00 79.81 227 PHE A C 1
ATOM 1893 O O . PHE A 1 227 ? 8.315 15.876 -22.921 1.00 79.81 227 PHE A O 1
ATOM 1900 N N . THR A 1 228 ? 9.264 17.853 -22.459 1.00 80.00 228 THR A N 1
ATOM 1901 C CA . THR A 1 228 ? 9.270 18.342 -23.846 1.00 80.00 228 THR A CA 1
ATOM 1902 C C . THR A 1 228 ? 10.556 19.090 -24.182 1.00 80.00 228 THR A C 1
ATOM 1904 O O . THR A 1 228 ? 11.271 19.559 -23.301 1.00 80.00 228 THR A O 1
ATOM 1907 N N . THR A 1 229 ? 10.839 19.257 -25.476 1.00 81.44 229 THR A N 1
ATOM 1908 C CA . THR A 1 229 ? 11.951 20.092 -25.959 1.00 81.44 229 THR A CA 1
ATOM 1909 C C . THR A 1 229 ? 11.591 21.581 -26.050 1.00 81.44 229 THR A C 1
ATOM 1911 O O . THR A 1 229 ? 12.346 22.359 -26.639 1.00 81.44 229 THR A O 1
ATOM 1914 N N . GLN A 1 230 ? 10.405 21.993 -25.586 1.00 80.56 230 GLN A N 1
ATOM 1915 C CA . GLN A 1 230 ? 9.962 23.383 -25.674 1.00 80.56 230 GLN A CA 1
ATOM 1916 C C . GLN A 1 230 ? 10.714 24.236 -24.648 1.00 80.56 230 GLN A C 1
ATOM 1918 O O . GLN A 1 230 ? 10.843 23.858 -23.486 1.00 80.56 230 GLN A O 1
ATOM 1923 N N . LYS A 1 231 ? 11.210 25.407 -25.071 1.00 75.31 231 LYS A N 1
ATOM 1924 C CA . LYS A 1 231 ? 12.046 26.271 -24.217 1.00 75.31 231 LYS A CA 1
ATOM 1925 C C . LYS A 1 231 ? 11.340 26.697 -22.926 1.00 75.31 231 LYS A C 1
ATOM 1927 O O . LYS A 1 231 ? 11.985 26.749 -21.885 1.00 75.31 231 LYS A O 1
ATOM 1932 N N . GLU A 1 232 ? 10.040 26.968 -22.996 1.00 73.31 232 GLU A N 1
ATOM 1933 C CA . GLU A 1 232 ? 9.213 27.397 -21.856 1.00 73.31 232 GLU A CA 1
ATOM 1934 C C . GLU A 1 232 ? 9.068 26.298 -20.789 1.00 73.31 232 GLU A C 1
ATOM 1936 O O . GLU A 1 232 ? 8.969 26.583 -19.599 1.00 73.31 232 GLU A O 1
ATOM 1941 N N . GLU A 1 233 ? 9.165 25.033 -21.201 1.00 78.38 233 GLU A N 1
ATOM 1942 C CA . GLU A 1 233 ? 9.010 23.858 -20.340 1.00 78.38 233 GLU A CA 1
ATOM 1943 C C . GLU A 1 233 ? 10.364 23.285 -19.872 1.00 78.38 233 GLU A C 1
ATOM 1945 O O . GLU A 1 233 ? 10.402 22.357 -19.063 1.00 78.38 233 GLU A O 1
ATOM 1950 N N . LYS A 1 234 ? 11.496 23.869 -20.304 1.00 81.75 234 LYS A N 1
ATOM 1951 C CA . LYS A 1 234 ? 12.854 23.403 -19.963 1.00 81.75 234 LYS A CA 1
ATOM 1952 C C . LYS A 1 234 ? 13.066 23.260 -18.452 1.00 81.75 234 LYS A C 1
ATOM 1954 O O . LYS A 1 234 ? 13.581 22.246 -17.995 1.00 81.75 234 LYS A O 1
ATOM 1959 N N . ARG A 1 235 ? 12.605 24.240 -17.668 1.00 83.38 235 ARG A N 1
ATOM 1960 C CA . ARG A 1 235 ? 12.736 24.220 -16.202 1.00 83.38 235 ARG A CA 1
ATOM 1961 C C . ARG A 1 235 ? 11.968 23.058 -15.563 1.00 83.38 235 ARG A C 1
ATOM 1963 O O . ARG A 1 235 ? 12.407 22.527 -14.548 1.00 83.38 235 ARG A O 1
ATOM 1970 N N . LYS A 1 236 ? 10.817 22.673 -16.124 1.00 83.19 236 LYS A N 1
ATOM 1971 C CA . LYS A 1 236 ? 10.019 21.543 -15.624 1.00 83.19 236 LYS A CA 1
ATOM 1972 C C . LYS A 1 236 ? 10.662 20.210 -15.994 1.00 83.19 236 LYS A C 1
ATOM 1974 O O . LYS A 1 236 ? 10.710 19.326 -15.147 1.00 83.19 236 LYS A O 1
ATOM 1979 N N . LEU A 1 237 ? 11.221 20.102 -17.202 1.00 85.81 237 LEU A N 1
ATOM 1980 C CA . LEU A 1 237 ? 12.021 18.950 -17.619 1.00 85.81 237 LEU A CA 1
ATOM 1981 C C . LEU A 1 237 ? 13.221 18.729 -16.683 1.00 85.81 237 LEU A C 1
ATOM 1983 O O . LEU A 1 237 ? 13.380 17.635 -16.152 1.00 85.81 237 LEU A O 1
ATOM 1987 N N . GLU A 1 238 ? 14.032 19.763 -16.443 1.00 89.25 238 GLU A N 1
ATOM 1988 C CA . GLU A 1 238 ? 15.205 19.688 -15.554 1.00 89.25 238 GLU A CA 1
ATOM 1989 C C . GLU A 1 238 ? 14.804 19.264 -14.135 1.00 89.25 238 GLU A C 1
ATOM 1991 O O . GLU A 1 238 ? 15.344 18.306 -13.583 1.00 89.25 238 GLU A O 1
ATOM 1996 N N . LYS A 1 239 ? 13.765 19.886 -13.571 1.00 86.44 239 LYS A N 1
ATOM 1997 C CA . LYS A 1 239 ? 13.214 19.473 -12.273 1.00 86.44 239 LYS A CA 1
ATOM 1998 C C . LYS A 1 239 ? 12.726 18.023 -12.260 1.00 86.44 239 LYS A C 1
ATOM 2000 O O . LYS A 1 239 ? 12.960 17.312 -11.286 1.00 86.44 239 LYS A O 1
ATOM 2005 N N . GLY A 1 240 ? 12.054 17.580 -13.323 1.00 87.06 240 GLY A N 1
ATOM 2006 C CA . GLY A 1 240 ? 11.577 16.205 -13.464 1.00 87.06 240 GLY A CA 1
ATOM 2007 C C . GLY A 1 240 ? 12.722 15.205 -13.433 1.00 87.06 240 GLY A C 1
ATOM 2008 O O . GLY A 1 240 ? 12.675 14.236 -12.680 1.00 87.06 240 GLY A O 1
ATOM 2009 N N . LEU A 1 241 ? 13.784 15.489 -14.184 1.00 91.12 241 LEU A N 1
ATOM 2010 C CA . LEU A 1 241 ? 14.997 14.675 -14.229 1.00 91.12 241 LEU A CA 1
ATOM 2011 C C . LEU A 1 241 ? 15.700 14.621 -12.868 1.00 91.12 241 LEU A C 1
ATOM 2013 O O . LEU A 1 241 ? 16.049 13.536 -12.407 1.00 91.12 241 LEU A O 1
ATOM 2017 N N . LYS A 1 242 ? 15.829 15.763 -12.184 1.00 90.44 242 LYS A N 1
ATOM 2018 C CA . LYS A 1 242 ? 16.388 15.834 -10.827 1.00 90.44 242 LYS A CA 1
ATOM 2019 C C . LYS A 1 242 ? 15.582 15.006 -9.824 1.00 90.44 242 LYS A C 1
ATOM 2021 O O . LYS A 1 242 ? 16.159 14.280 -9.015 1.00 90.44 242 LYS A O 1
ATOM 2026 N N . ASN A 1 243 ? 14.253 15.086 -9.878 1.00 89.31 243 ASN A N 1
ATOM 2027 C CA . ASN A 1 243 ? 13.387 14.330 -8.976 1.00 89.31 243 ASN A CA 1
ATOM 2028 C C . ASN A 1 243 ? 13.447 12.822 -9.253 1.00 89.31 243 ASN A C 1
ATOM 2030 O O . ASN A 1 243 ? 13.492 12.047 -8.303 1.00 89.31 243 ASN A O 1
ATOM 2034 N N . ILE A 1 244 ? 13.507 12.405 -10.524 1.00 91.00 244 ILE A N 1
ATOM 2035 C CA . ILE A 1 244 ? 13.730 10.997 -10.894 1.00 91.00 244 ILE A CA 1
ATOM 2036 C C . ILE A 1 244 ? 15.057 10.504 -10.310 1.00 91.00 244 ILE A C 1
ATOM 2038 O O . ILE A 1 244 ? 15.101 9.457 -9.670 1.00 91.00 244 ILE A O 1
ATOM 2042 N N . LEU A 1 245 ? 16.125 11.279 -10.489 1.00 92.75 245 LEU A N 1
ATOM 2043 C CA . LEU A 1 245 ? 17.457 10.925 -10.014 1.00 92.75 245 LEU A CA 1
ATOM 2044 C C . LEU A 1 245 ? 17.513 10.818 -8.478 1.00 92.75 245 LEU A C 1
ATOM 2046 O O . LEU A 1 245 ? 18.071 9.865 -7.935 1.00 92.75 245 LEU A O 1
ATOM 2050 N N . THR A 1 246 ? 16.867 11.755 -7.780 1.00 90.81 246 THR A N 1
ATOM 2051 C CA . THR A 1 246 ? 16.736 11.743 -6.314 1.00 90.81 246 THR A CA 1
ATOM 2052 C C . THR A 1 246 ? 15.965 10.514 -5.837 1.00 90.81 246 THR A C 1
ATOM 2054 O O . THR A 1 246 ? 16.412 9.824 -4.925 1.00 90.81 246 THR A O 1
ATOM 2057 N N . LEU A 1 247 ? 14.844 10.197 -6.490 1.00 90.81 247 LEU A N 1
ATOM 2058 C CA . LEU A 1 247 ? 14.007 9.052 -6.147 1.00 90.81 247 LEU A CA 1
ATOM 2059 C C . LEU A 1 247 ? 14.758 7.721 -6.295 1.00 90.81 247 LEU A C 1
ATOM 2061 O O . LEU A 1 247 ? 14.715 6.893 -5.388 1.00 90.81 247 LEU A O 1
ATOM 2065 N N . VAL A 1 248 ? 15.488 7.528 -7.398 1.00 93.81 248 VAL A N 1
ATOM 2066 C CA . VAL A 1 248 ? 16.297 6.314 -7.615 1.00 93.81 248 VAL A CA 1
ATOM 2067 C C . VAL A 1 248 ? 17.405 6.189 -6.565 1.00 93.81 248 VAL A C 1
ATOM 2069 O O . VAL A 1 248 ? 17.630 5.099 -6.038 1.00 93.81 248 VAL A O 1
ATOM 2072 N N . ASN A 1 249 ? 18.057 7.297 -6.197 1.00 94.44 249 ASN A N 1
ATOM 2073 C CA . ASN A 1 249 ? 19.062 7.306 -5.133 1.00 94.44 249 ASN A CA 1
ATOM 2074 C C . ASN A 1 249 ? 18.463 6.912 -3.774 1.00 94.44 249 ASN A C 1
ATOM 2076 O O . ASN A 1 249 ? 19.032 6.090 -3.055 1.00 94.44 249 ASN A O 1
ATOM 2080 N N . ASP A 1 250 ? 17.296 7.457 -3.429 1.00 92.81 250 ASP A N 1
ATOM 2081 C CA . ASP A 1 250 ? 16.613 7.137 -2.176 1.00 92.81 250 ASP A CA 1
ATOM 2082 C C . ASP A 1 250 ? 16.163 5.671 -2.126 1.00 92.81 250 ASP A C 1
ATOM 2084 O O . ASP A 1 250 ? 16.346 5.015 -1.100 1.00 92.81 250 ASP A O 1
ATOM 2088 N N . MET A 1 251 ? 15.661 5.124 -3.238 1.00 93.38 251 MET A N 1
ATOM 2089 C CA . MET A 1 251 ? 15.350 3.695 -3.360 1.00 93.38 251 MET A CA 1
ATOM 2090 C C . MET A 1 251 ? 16.602 2.824 -3.191 1.00 93.38 251 MET A C 1
ATOM 2092 O O . MET A 1 251 ? 16.574 1.826 -2.471 1.00 93.38 251 MET A O 1
ATOM 2096 N N . GLY A 1 252 ? 17.727 3.214 -3.799 1.00 93.31 252 GLY A N 1
ATOM 2097 C CA . GLY A 1 252 ? 18.996 2.506 -3.637 1.00 93.31 252 GLY A CA 1
ATOM 2098 C C . GLY A 1 252 ? 19.519 2.533 -2.196 1.00 93.31 252 GLY A C 1
ATOM 2099 O O . GLY A 1 252 ? 20.017 1.522 -1.697 1.00 93.31 252 GLY A O 1
ATOM 2100 N N . ARG A 1 253 ? 19.360 3.662 -1.493 1.00 92.94 253 ARG A N 1
ATOM 2101 C CA . ARG A 1 253 ? 19.695 3.792 -0.064 1.00 92.94 253 ARG A CA 1
ATOM 2102 C C . ARG A 1 253 ? 18.795 2.937 0.817 1.00 92.94 253 ARG A C 1
ATOM 2104 O O . ARG A 1 253 ? 19.307 2.271 1.712 1.00 92.94 253 ARG A O 1
ATOM 2111 N N . HIS A 1 254 ? 17.489 2.939 0.556 1.00 92.69 254 HIS A N 1
ATOM 2112 C CA . HIS A 1 254 ? 16.521 2.083 1.244 1.00 92.69 254 HIS A CA 1
ATOM 2113 C C . HIS A 1 254 ? 16.933 0.613 1.151 1.00 92.69 254 HIS A C 1
ATOM 2115 O O . HIS A 1 254 ? 17.170 -0.026 2.176 1.00 92.69 254 HIS A O 1
ATOM 2121 N N . LEU A 1 255 ? 17.173 0.121 -0.067 1.00 91.69 255 LEU A N 1
ATOM 2122 C CA . LEU A 1 255 ? 17.600 -1.259 -0.289 1.00 91.69 255 LEU A CA 1
ATOM 2123 C C . LEU A 1 255 ? 18.975 -1.556 0.340 1.00 91.69 255 LEU A C 1
ATOM 2125 O O . LEU A 1 255 ? 19.197 -2.636 0.888 1.00 91.69 255 LEU A O 1
ATOM 2129 N N . SER A 1 256 ? 19.909 -0.597 0.334 1.00 91.69 256 SER A N 1
ATOM 2130 C CA . SER A 1 256 ? 21.183 -0.722 1.063 1.00 91.69 256 SER A CA 1
ATOM 2131 C C . SER A 1 256 ? 20.959 -0.910 2.567 1.00 91.69 256 SER A C 1
ATOM 2133 O O . SER A 1 256 ? 21.605 -1.762 3.173 1.00 91.69 256 SER A O 1
ATOM 2135 N N . ILE A 1 257 ? 20.044 -0.157 3.184 1.00 91.00 257 ILE A N 1
ATOM 2136 C CA . ILE A 1 257 ? 19.732 -0.273 4.618 1.00 91.00 257 ILE A CA 1
ATOM 2137 C C . ILE A 1 257 ? 19.119 -1.643 4.925 1.00 91.00 257 ILE A C 1
ATOM 2139 O O . ILE A 1 257 ? 19.620 -2.347 5.806 1.00 91.00 257 ILE A O 1
ATOM 2143 N N . GLU A 1 258 ? 18.095 -2.054 4.174 1.00 89.25 258 GLU A N 1
ATOM 2144 C CA . GLU A 1 258 ? 17.420 -3.348 4.364 1.00 89.25 258 GLU A CA 1
ATOM 2145 C C . GLU A 1 258 ? 18.385 -4.529 4.223 1.00 89.25 258 GLU A C 1
ATOM 2147 O O . GLU A 1 258 ? 18.330 -5.506 4.970 1.00 89.25 258 GLU A O 1
ATOM 2152 N N . THR A 1 259 ? 19.351 -4.403 3.316 1.00 87.19 259 THR A N 1
ATOM 2153 C CA . THR A 1 259 ? 20.312 -5.466 3.006 1.00 87.19 259 THR A CA 1
ATOM 2154 C C . THR A 1 259 ? 21.596 -5.380 3.833 1.00 87.19 259 THR A C 1
ATOM 2156 O O . THR A 1 259 ? 22.568 -6.079 3.536 1.00 87.19 259 THR A O 1
ATOM 2159 N N . LYS A 1 260 ? 21.627 -4.552 4.889 1.00 89.38 260 LYS A N 1
ATOM 2160 C CA . LYS A 1 260 ? 22.798 -4.334 5.763 1.00 89.38 260 LYS A CA 1
ATOM 2161 C C . LYS A 1 260 ? 24.057 -3.933 4.979 1.00 89.38 260 LYS A C 1
ATOM 2163 O O . LYS A 1 260 ? 25.153 -4.424 5.246 1.00 89.38 260 LYS A O 1
ATOM 2168 N N . ASN A 1 261 ? 23.887 -3.029 4.019 1.00 87.50 261 ASN A N 1
ATOM 2169 C CA . ASN A 1 261 ? 24.901 -2.471 3.119 1.00 87.50 261 ASN A CA 1
ATOM 2170 C C . ASN A 1 261 ? 25.535 -3.471 2.139 1.00 87.50 261 ASN A C 1
ATOM 2172 O O . ASN A 1 261 ? 26.643 -3.233 1.650 1.00 87.50 261 ASN A O 1
ATOM 2176 N N . LYS A 1 262 ? 24.850 -4.585 1.845 1.00 87.19 262 LYS A N 1
ATOM 2177 C CA . LYS A 1 262 ? 25.267 -5.523 0.790 1.00 87.19 262 LYS A CA 1
ATOM 2178 C C . LYS A 1 262 ? 24.935 -5.004 -0.607 1.00 87.19 262 LYS A C 1
ATOM 2180 O O . LYS A 1 262 ? 25.721 -5.215 -1.526 1.00 87.19 262 LYS A O 1
ATOM 2185 N N . PHE A 1 263 ? 23.810 -4.306 -0.756 1.00 91.50 263 PHE A N 1
ATOM 2186 C CA . PHE A 1 263 ? 23.470 -3.618 -1.994 1.00 91.50 263 PHE A CA 1
ATOM 2187 C C . PHE A 1 263 ? 24.099 -2.227 -2.050 1.00 91.50 263 PHE A C 1
ATOM 2189 O O . PHE A 1 263 ? 24.069 -1.486 -1.069 1.00 91.50 263 PHE A O 1
ATOM 2196 N N . LYS A 1 264 ? 24.612 -1.853 -3.224 1.00 91.12 264 LYS A N 1
ATOM 2197 C CA . LYS A 1 264 ? 24.981 -0.479 -3.572 1.00 91.12 264 LYS A CA 1
ATOM 2198 C C . LYS A 1 264 ? 24.603 -0.221 -5.021 1.00 91.12 264 LYS A C 1
ATOM 2200 O O . LYS A 1 264 ? 24.744 -1.114 -5.857 1.00 91.12 264 LYS A O 1
ATOM 2205 N N . LEU A 1 265 ? 24.172 1.004 -5.313 1.00 93.19 265 LEU A N 1
ATOM 2206 C CA . LEU A 1 265 ? 23.992 1.430 -6.695 1.00 93.19 265 LEU A CA 1
ATOM 2207 C C . LEU A 1 265 ? 25.336 1.359 -7.443 1.00 93.19 265 LEU A C 1
ATOM 2209 O O . LEU A 1 265 ? 26.357 1.765 -6.877 1.00 93.19 265 LEU A O 1
ATOM 2213 N N . PRO A 1 266 ? 25.350 0.831 -8.681 1.00 93.06 266 PRO A N 1
ATOM 2214 C CA . PRO A 1 266 ? 26.537 0.814 -9.529 1.00 93.06 266 PRO A CA 1
ATOM 2215 C C . PRO A 1 266 ? 27.150 2.197 -9.756 1.00 93.06 266 PRO A C 1
ATOM 2217 O O . PRO A 1 266 ? 28.376 2.311 -9.801 1.00 93.06 266 PRO 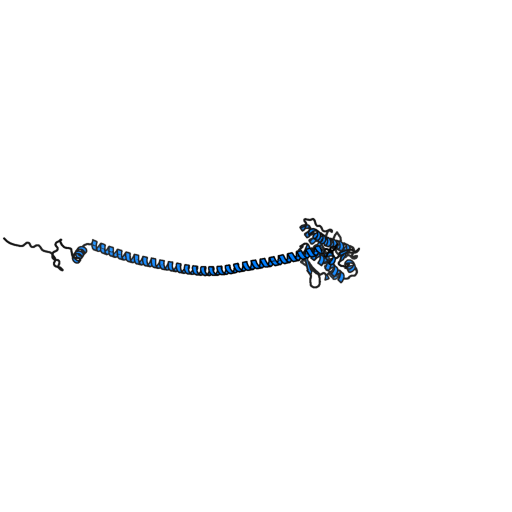A O 1
ATOM 2220 N N . PHE A 1 267 ? 26.316 3.233 -9.887 1.00 95.62 267 PHE A N 1
ATOM 2221 C CA . PHE A 1 267 ? 26.762 4.593 -10.160 1.00 95.62 267 PHE A CA 1
ATOM 2222 C C . PHE A 1 267 ? 26.455 5.548 -9.003 1.00 95.62 267 PHE A C 1
ATOM 2224 O O . PHE A 1 267 ? 25.427 5.472 -8.333 1.00 95.62 267 PHE A O 1
ATOM 2231 N N . SER A 1 268 ? 27.385 6.468 -8.737 1.00 92.94 268 SER A N 1
ATOM 2232 C CA . SER A 1 268 ? 27.221 7.461 -7.673 1.00 92.94 268 SER A CA 1
ATOM 2233 C C . SER A 1 268 ? 26.287 8.584 -8.121 1.00 92.94 268 SER A C 1
ATOM 2235 O O . SER A 1 268 ? 26.534 9.201 -9.160 1.00 92.94 268 SER A O 1
ATOM 2237 N N . ILE A 1 269 ? 25.273 8.894 -7.313 1.00 93.69 269 ILE A N 1
ATOM 2238 C CA . ILE A 1 269 ? 24.324 9.982 -7.566 1.00 93.69 269 ILE A CA 1
ATOM 2239 C C . ILE A 1 269 ? 24.580 11.137 -6.593 1.00 93.69 269 ILE A C 1
ATOM 2241 O O . ILE A 1 269 ? 24.474 10.965 -5.374 1.00 93.69 269 ILE A O 1
ATOM 2245 N N . GLU A 1 270 ? 24.864 12.319 -7.141 1.00 89.38 270 GLU A N 1
ATOM 2246 C CA . GLU A 1 270 ? 25.121 13.558 -6.403 1.00 89.38 270 GLU A CA 1
ATOM 2247 C C . GLU A 1 270 ? 24.318 14.702 -7.036 1.00 89.38 270 GLU A C 1
ATOM 2249 O O . GLU A 1 270 ? 24.573 15.099 -8.168 1.00 89.38 270 GLU A O 1
ATOM 2254 N N . GLU A 1 271 ? 23.331 15.225 -6.304 1.00 86.38 271 GLU A N 1
ATOM 2255 C CA . GLU A 1 271 ? 22.444 16.318 -6.738 1.00 86.38 271 GLU A CA 1
ATOM 2256 C C . GLU A 1 271 ? 21.795 16.117 -8.124 1.00 86.38 271 GLU A C 1
ATOM 2258 O O . GLU A 1 271 ? 20.735 15.503 -8.232 1.00 86.38 271 GLU A O 1
ATOM 2263 N N . GLU A 1 272 ? 22.396 16.692 -9.168 1.00 89.75 272 GLU A N 1
ATOM 2264 C CA . GLU A 1 272 ? 21.907 16.750 -10.554 1.00 89.75 272 GLU A CA 1
ATOM 2265 C C . GLU A 1 272 ? 22.814 15.945 -11.504 1.00 89.75 272 GLU A C 1
ATOM 2267 O O . GLU A 1 272 ? 22.708 16.037 -12.732 1.00 89.75 272 GLU A O 1
ATOM 2272 N N . GLU A 1 273 ? 23.719 15.149 -10.933 1.00 94.31 273 GLU A N 1
ATOM 2273 C CA . GLU A 1 273 ? 24.705 14.350 -11.641 1.00 94.31 273 GLU A CA 1
ATOM 2274 C C . GLU A 1 273 ? 24.639 12.873 -11.246 1.00 94.31 273 GLU A C 1
ATOM 2276 O O . GLU A 1 273 ? 24.420 12.499 -10.091 1.00 94.31 273 GLU A O 1
ATOM 2281 N N . ILE A 1 274 ? 24.904 12.020 -12.231 1.00 94.88 274 ILE A N 1
ATOM 2282 C CA . ILE A 1 274 ? 25.132 10.590 -12.052 1.00 94.88 274 ILE A CA 1
ATOM 2283 C C . ILE A 1 274 ? 26.492 10.234 -12.637 1.00 94.88 274 ILE A C 1
ATOM 2285 O O . ILE A 1 274 ? 26.797 10.563 -13.783 1.00 94.88 274 ILE A O 1
ATOM 2289 N N . GLN A 1 275 ? 27.350 9.623 -11.823 1.00 94.75 275 GLN A N 1
ATOM 2290 C CA . GLN A 1 275 ? 28.745 9.339 -12.165 1.00 94.75 275 GLN A CA 1
ATOM 2291 C C . GLN A 1 275 ? 29.489 10.587 -12.699 1.00 94.75 275 GLN A C 1
ATOM 2293 O O . GLN A 1 275 ? 30.269 10.502 -13.649 1.00 94.75 275 GLN A O 1
ATOM 2298 N N . LYS A 1 276 ? 29.245 11.762 -12.094 1.00 92.69 276 LYS A N 1
ATOM 2299 C CA . LYS A 1 276 ? 29.803 13.072 -12.509 1.00 92.69 276 LYS A CA 1
ATOM 2300 C C . LYS A 1 276 ? 29.382 13.526 -13.916 1.00 92.69 276 LYS A C 1
ATOM 2302 O O . LYS A 1 276 ? 30.074 14.298 -14.590 1.00 92.69 276 LYS A O 1
ATOM 2307 N N . VAL A 1 277 ? 28.259 13.008 -14.409 1.00 93.94 277 VAL A N 1
ATOM 2308 C CA . VAL A 1 277 ? 27.642 13.412 -15.672 1.00 93.94 277 VAL A CA 1
ATOM 2309 C C . VAL A 1 277 ? 26.284 14.027 -15.367 1.00 93.94 277 VAL A C 1
ATOM 2311 O O . VAL A 1 277 ? 25.443 13.398 -14.730 1.00 93.94 277 VAL A O 1
ATOM 2314 N N . SER A 1 278 ? 26.073 15.262 -15.826 1.00 94.00 278 SER A N 1
ATOM 2315 C CA . SER A 1 278 ? 24.803 15.967 -15.646 1.00 94.00 278 SER A CA 1
ATOM 2316 C C . SER A 1 278 ? 23.647 15.206 -16.289 1.00 94.00 278 SER A C 1
ATOM 2318 O O . SER A 1 278 ? 23.751 14.752 -17.431 1.00 94.00 278 SER A O 1
ATOM 2320 N N . ILE A 1 279 ? 22.530 15.121 -15.564 1.00 94.31 279 ILE A N 1
ATOM 2321 C CA . ILE A 1 279 ? 21.288 14.524 -16.058 1.00 94.31 279 ILE A CA 1
ATOM 2322 C C . ILE A 1 279 ? 20.518 15.453 -17.004 1.00 94.31 279 ILE A C 1
ATOM 2324 O O . ILE A 1 279 ? 19.461 15.071 -17.490 1.00 94.31 279 ILE A O 1
ATOM 2328 N N . TYR A 1 280 ? 20.998 16.668 -17.284 1.00 93.44 280 TYR A N 1
ATOM 2329 C CA . TYR A 1 280 ? 20.284 17.619 -18.135 1.00 93.44 280 TYR A CA 1
ATOM 2330 C C . TYR A 1 280 ? 20.672 17.523 -19.614 1.00 93.44 280 TYR A C 1
ATOM 2332 O O . TYR A 1 280 ? 21.836 17.265 -19.926 1.00 93.44 280 TYR A O 1
ATOM 2340 N N . PRO A 1 281 ? 19.728 17.789 -20.541 1.00 89.88 281 PRO A N 1
ATOM 2341 C CA . PRO A 1 281 ? 20.014 17.824 -21.971 1.00 89.88 281 PRO A CA 1
ATOM 2342 C C . PRO A 1 281 ? 21.053 18.898 -22.332 1.00 89.88 281 PRO A C 1
ATOM 2344 O O . PRO A 1 281 ? 20.788 20.097 -22.214 1.00 89.88 281 PRO A O 1
ATOM 2347 N N . ASP A 1 282 ? 22.220 18.470 -22.815 1.00 87.81 282 ASP A N 1
ATOM 2348 C CA . ASP A 1 282 ? 23.235 19.336 -23.420 1.00 87.81 282 ASP A CA 1
ATOM 2349 C C . ASP A 1 282 ? 22.969 19.563 -24.920 1.00 87.81 282 ASP A C 1
ATOM 2351 O O . ASP A 1 282 ? 22.188 18.842 -25.538 1.00 87.81 282 ASP A O 1
ATOM 2355 N N . GLU A 1 283 ? 23.626 20.550 -25.540 1.00 85.94 283 GLU A N 1
ATOM 2356 C CA . GLU A 1 283 ? 23.396 20.892 -26.958 1.00 85.94 283 GLU A CA 1
ATOM 2357 C C . GLU A 1 283 ? 23.626 19.716 -27.919 1.00 85.94 283 GLU A C 1
ATOM 2359 O O . GLU A 1 283 ? 22.944 19.610 -28.939 1.00 85.94 283 GLU A O 1
ATOM 2364 N N . LYS A 1 284 ? 24.569 18.821 -27.593 1.00 88.25 284 LYS A N 1
ATOM 2365 C CA . LYS A 1 284 ? 24.886 17.632 -28.398 1.00 88.25 284 LYS A CA 1
ATOM 2366 C C . LYS A 1 284 ? 24.137 16.379 -27.937 1.00 88.25 284 LYS A C 1
ATOM 2368 O O . LYS A 1 284 ? 24.117 15.384 -28.664 1.00 88.25 284 LYS A O 1
ATOM 2373 N N . LEU A 1 285 ? 23.498 16.438 -26.766 1.00 92.00 285 LEU A N 1
ATOM 2374 C CA . LEU A 1 285 ? 22.799 15.344 -26.081 1.00 92.00 285 LEU A CA 1
ATOM 2375 C C . LEU A 1 285 ? 23.690 14.131 -25.754 1.00 92.00 285 LEU A C 1
ATOM 2377 O O . LEU A 1 285 ? 23.179 13.070 -25.399 1.00 92.00 285 LEU A O 1
ATOM 2381 N N . GLU A 1 286 ? 25.011 14.258 -25.888 1.00 90.88 286 GLU A N 1
ATOM 2382 C CA . GLU A 1 286 ? 25.957 13.155 -25.686 1.00 90.88 286 GLU A CA 1
ATOM 2383 C C . GLU A 1 286 ? 26.098 12.833 -24.200 1.00 90.88 286 GLU A C 1
ATOM 2385 O O . GLU A 1 286 ? 25.982 11.676 -23.791 1.00 90.88 286 GLU A O 1
ATOM 2390 N N . ARG A 1 287 ? 26.304 13.868 -23.375 1.00 92.69 287 ARG A N 1
ATOM 2391 C CA . ARG A 1 287 ? 26.431 13.705 -21.922 1.00 92.69 287 ARG A CA 1
ATOM 2392 C C . ARG A 1 287 ? 25.099 13.292 -21.320 1.00 92.69 287 ARG A C 1
ATOM 2394 O O . ARG A 1 287 ? 25.067 12.373 -20.510 1.00 92.69 287 ARG A O 1
ATOM 2401 N N . PHE A 1 288 ? 24.010 13.897 -21.785 1.00 94.00 288 PHE A N 1
ATOM 2402 C CA . PHE A 1 288 ? 22.666 13.514 -21.369 1.00 94.00 288 PHE A CA 1
ATOM 2403 C C . PHE A 1 288 ? 22.353 12.045 -21.683 1.00 94.00 288 PHE A C 1
ATOM 2405 O O . PHE A 1 288 ? 21.859 11.311 -20.829 1.00 94.00 288 PHE A O 1
ATOM 2412 N N . GLY A 1 289 ? 22.709 11.583 -22.883 1.00 93.50 289 GLY A N 1
ATOM 2413 C CA . GLY A 1 289 ? 22.576 10.184 -23.276 1.00 93.50 289 GLY A CA 1
ATOM 2414 C C . GLY A 1 289 ? 23.345 9.220 -22.382 1.00 93.50 289 GLY A C 1
ATOM 2415 O O . GLY A 1 289 ? 22.807 8.185 -21.991 1.00 93.50 289 GLY A O 1
ATOM 2416 N N . ILE A 1 290 ? 24.575 9.575 -22.005 1.00 93.31 290 ILE A N 1
ATOM 2417 C CA . ILE A 1 290 ? 25.386 8.801 -21.057 1.00 93.31 290 ILE A CA 1
ATOM 2418 C C . ILE A 1 290 ? 24.740 8.784 -19.665 1.00 93.31 290 ILE A C 1
ATOM 2420 O O . ILE A 1 290 ? 24.600 7.712 -19.078 1.00 93.31 290 ILE A O 1
ATOM 2424 N N . ALA A 1 291 ? 24.294 9.935 -19.158 1.00 95.31 291 ALA A N 1
ATOM 2425 C CA . ALA A 1 291 ? 23.642 10.028 -17.855 1.00 95.31 291 ALA A CA 1
ATOM 2426 C C . ALA A 1 291 ? 22.371 9.165 -17.784 1.00 95.31 291 ALA A C 1
ATOM 2428 O O . ALA A 1 291 ? 22.171 8.435 -16.814 1.00 95.31 291 ALA A O 1
ATOM 2429 N N . LEU A 1 292 ? 21.551 9.161 -18.843 1.00 94.75 292 LEU A N 1
ATOM 2430 C CA . LEU A 1 292 ? 20.375 8.292 -18.917 1.00 94.75 292 LEU A CA 1
ATOM 2431 C C . LEU A 1 292 ? 20.740 6.801 -18.927 1.00 94.75 292 LEU A C 1
ATOM 2433 O O . LEU A 1 292 ? 20.011 6.002 -18.346 1.00 94.75 292 LEU A O 1
ATOM 2437 N N . LYS A 1 293 ? 21.860 6.400 -19.545 1.00 94.12 293 LYS A N 1
ATOM 2438 C CA . LYS A 1 293 ? 22.322 5.002 -19.483 1.00 94.12 293 LYS A CA 1
ATOM 2439 C C . LYS A 1 293 ? 22.680 4.588 -18.061 1.00 94.12 293 LYS A C 1
ATOM 2441 O O . LYS A 1 293 ? 22.287 3.504 -17.636 1.00 94.12 293 LYS A O 1
ATOM 2446 N N . PHE A 1 294 ? 23.400 5.442 -17.333 1.00 95.00 294 PHE A N 1
ATOM 2447 C CA . PHE A 1 294 ? 23.727 5.180 -15.931 1.00 95.00 294 PHE A CA 1
ATOM 2448 C C . PHE A 1 294 ? 22.464 5.088 -15.080 1.00 95.00 294 PHE A C 1
ATOM 2450 O O . PHE A 1 294 ? 22.307 4.121 -14.343 1.00 95.00 294 PHE A O 1
ATOM 2457 N N . LEU A 1 295 ? 21.521 6.014 -15.271 1.00 95.62 295 LEU A N 1
ATOM 2458 C CA . LEU A 1 295 ? 20.249 6.012 -14.553 1.00 95.62 295 LEU A CA 1
ATOM 2459 C C . LEU A 1 295 ? 19.470 4.712 -14.790 1.00 95.62 295 LEU A C 1
ATOM 2461 O O . LEU A 1 295 ? 19.038 4.070 -13.837 1.00 95.62 295 LEU A O 1
ATOM 2465 N N . MET A 1 296 ? 19.321 4.295 -16.051 1.00 93.94 296 MET A N 1
ATOM 2466 C CA . MET A 1 296 ? 18.623 3.048 -16.376 1.00 93.94 296 MET A CA 1
ATOM 2467 C C . MET A 1 296 ? 19.350 1.818 -15.829 1.00 93.94 296 MET A C 1
ATOM 2469 O O . MET A 1 296 ? 18.704 0.877 -15.379 1.00 93.94 296 MET A O 1
ATOM 2473 N N . THR A 1 297 ? 20.683 1.832 -15.809 1.00 92.12 297 THR A N 1
ATOM 2474 C CA . THR A 1 297 ? 21.465 0.735 -15.227 1.00 92.12 297 THR A CA 1
ATOM 2475 C C . THR A 1 297 ? 21.268 0.643 -13.714 1.00 92.12 297 THR A C 1
ATOM 2477 O O . THR A 1 297 ? 21.109 -0.460 -13.194 1.00 92.12 297 THR A O 1
ATOM 2480 N N . ASP A 1 298 ? 21.222 1.773 -13.007 1.00 93.44 298 ASP A N 1
ATOM 2481 C CA . ASP A 1 298 ? 20.929 1.808 -11.572 1.00 93.44 298 ASP A CA 1
ATOM 2482 C C . ASP A 1 298 ? 19.513 1.288 -11.277 1.00 93.44 298 ASP A C 1
ATOM 2484 O O . ASP A 1 298 ? 19.349 0.433 -10.406 1.00 93.44 298 ASP A O 1
ATOM 2488 N N . ILE A 1 299 ? 18.505 1.708 -12.055 1.00 93.38 299 ILE A N 1
ATOM 2489 C CA . ILE A 1 299 ? 17.123 1.195 -11.963 1.00 93.38 299 ILE A CA 1
ATOM 2490 C C . ILE A 1 299 ? 17.095 -0.329 -12.166 1.00 93.38 299 ILE A C 1
ATOM 2492 O O . ILE A 1 299 ? 16.537 -1.062 -11.345 1.00 93.38 299 ILE A O 1
ATOM 2496 N N . MET A 1 300 ? 17.750 -0.826 -13.222 1.00 89.50 300 MET A N 1
ATOM 2497 C CA . MET A 1 300 ? 17.860 -2.261 -13.497 1.00 89.50 300 MET A CA 1
ATOM 2498 C C . MET A 1 300 ? 18.600 -3.012 -12.384 1.00 89.50 300 MET A C 1
ATOM 2500 O O . MET A 1 300 ? 18.243 -4.147 -12.082 1.00 89.50 300 MET A O 1
ATOM 2504 N N . SER A 1 301 ? 19.612 -2.402 -11.764 1.00 89.56 301 SER A N 1
ATOM 2505 C CA . SER A 1 301 ? 20.378 -3.009 -10.672 1.00 89.56 301 SER A CA 1
ATOM 2506 C C . SER A 1 301 ? 19.520 -3.225 -9.426 1.00 89.56 301 SER A C 1
ATOM 2508 O O . SER A 1 301 ? 19.529 -4.325 -8.874 1.00 89.56 301 SER A O 1
ATOM 2510 N N . ILE A 1 302 ? 18.723 -2.222 -9.027 1.00 91.12 302 ILE A N 1
ATOM 2511 C CA . ILE A 1 302 ? 17.771 -2.343 -7.906 1.00 91.12 302 ILE A CA 1
ATOM 2512 C C . ILE A 1 302 ? 16.820 -3.520 -8.162 1.00 91.12 302 ILE A C 1
ATOM 2514 O O . ILE A 1 302 ? 16.663 -4.394 -7.309 1.00 91.12 302 ILE A O 1
ATOM 2518 N N . ARG A 1 303 ? 16.239 -3.577 -9.367 1.00 86.81 303 ARG A N 1
ATOM 2519 C CA . ARG A 1 303 ? 15.339 -4.656 -9.794 1.00 86.81 303 ARG A CA 1
ATOM 2520 C C . ARG A 1 303 ? 16.004 -6.030 -9.717 1.00 86.81 303 ARG A C 1
ATOM 2522 O O . ARG A 1 303 ? 15.488 -6.929 -9.059 1.00 86.81 303 ARG A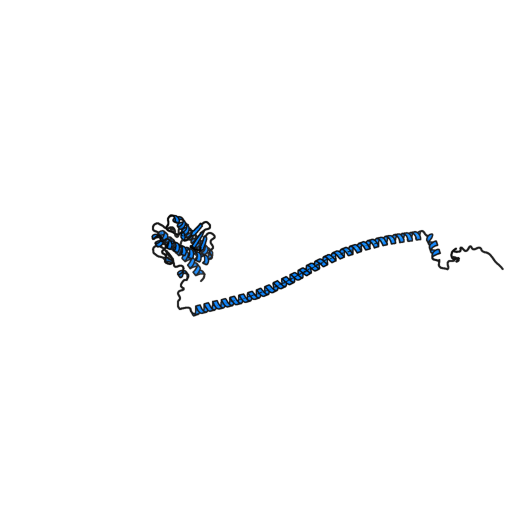 O 1
ATOM 2529 N N . CYS A 1 304 ? 17.135 -6.199 -10.401 1.00 83.12 304 CYS A N 1
ATOM 2530 C CA . CYS A 1 304 ? 17.829 -7.483 -10.483 1.00 83.12 304 CYS A CA 1
ATOM 2531 C C . CYS A 1 304 ? 18.261 -7.971 -9.101 1.00 83.12 304 CYS A C 1
ATOM 2533 O O . CYS A 1 304 ? 18.155 -9.156 -8.810 1.00 83.12 304 CYS A O 1
ATOM 2535 N N . TYR A 1 305 ? 18.722 -7.067 -8.239 1.00 81.81 305 TYR A N 1
ATOM 2536 C CA . TYR A 1 305 ? 19.152 -7.437 -6.902 1.00 81.81 305 TYR A CA 1
ATOM 2537 C C . TYR A 1 305 ? 17.989 -7.936 -6.034 1.00 81.81 305 TYR A C 1
ATOM 2539 O O . TYR A 1 305 ? 18.144 -8.947 -5.355 1.00 81.81 305 TYR A O 1
ATOM 2547 N N . HIS A 1 306 ? 16.817 -7.295 -6.096 1.00 73.31 306 HIS A N 1
ATOM 2548 C CA . HIS A 1 306 ? 15.623 -7.790 -5.402 1.00 73.31 306 HIS A CA 1
ATOM 2549 C C . HIS A 1 306 ? 15.208 -9.183 -5.902 1.00 73.31 306 HIS A C 1
ATOM 2551 O O . HIS A 1 306 ? 14.987 -10.088 -5.103 1.00 73.31 306 HIS A O 1
ATOM 2557 N N . MET A 1 307 ? 15.180 -9.395 -7.223 1.00 71.81 307 MET A N 1
ATOM 2558 C CA . MET A 1 307 ? 14.831 -10.697 -7.819 1.00 71.81 307 MET A CA 1
ATOM 2559 C C . MET A 1 307 ? 15.799 -11.834 -7.444 1.00 71.81 307 MET A C 1
ATOM 2561 O O . MET A 1 307 ? 15.426 -13.003 -7.515 1.00 71.81 307 MET A O 1
ATOM 2565 N N . LEU A 1 308 ? 17.039 -11.510 -7.066 1.00 67.62 308 LEU A N 1
ATOM 2566 C CA . LEU A 1 308 ? 18.051 -12.482 -6.641 1.00 67.62 308 LEU A CA 1
ATOM 2567 C C . LEU A 1 308 ? 17.987 -12.831 -5.146 1.00 67.62 308 LEU A C 1
ATOM 2569 O O . LEU A 1 308 ? 18.617 -13.804 -4.751 1.00 67.62 308 LEU A O 1
ATOM 2573 N N . ILE A 1 309 ? 17.300 -12.040 -4.315 1.00 60.12 309 ILE A N 1
ATOM 2574 C CA . ILE A 1 309 ? 17.167 -12.305 -2.869 1.00 60.12 309 ILE A CA 1
ATOM 2575 C C . ILE A 1 309 ? 15.945 -13.173 -2.553 1.00 60.12 309 ILE A C 1
ATOM 2577 O O . ILE A 1 309 ? 15.978 -13.920 -1.577 1.00 60.12 309 ILE A O 1
ATOM 2581 N N . ASP A 1 310 ? 14.894 -13.089 -3.369 1.00 48.12 310 ASP A N 1
ATOM 2582 C CA . ASP A 1 310 ? 13.654 -13.857 -3.189 1.00 48.12 310 ASP A CA 1
ATOM 2583 C C . ASP A 1 310 ? 13.707 -15.289 -3.771 1.00 48.12 310 ASP A C 1
ATOM 2585 O O . ASP A 1 310 ? 12.740 -16.039 -3.628 1.00 48.12 310 ASP A O 1
ATOM 2589 N N . ASN A 1 311 ? 14.828 -15.675 -4.397 1.00 37.53 311 ASN A N 1
ATOM 2590 C CA . ASN A 1 311 ? 15.133 -17.034 -4.877 1.00 37.53 311 ASN A CA 1
ATOM 2591 C C . ASN A 1 311 ? 16.263 -17.667 -4.056 1.00 37.53 311 ASN A C 1
ATOM 2593 O O . ASN A 1 311 ? 16.227 -18.905 -3.869 1.00 37.53 311 ASN A O 1
#

Secondary structure (DSSP, 8-state):
-----------B-TTT--B--TTSPPPHHHHHHHHHT-HHHHHHHHHHHHHHHHHHHHHHHHHHHHHHHHHHHHHHHHHHHHHHHHHHHHHHHHHHHHHHHHHHHHHHHHHHHHHHHHHHHHHHHHHHHHHHHHHT--TT-----HHHHH--EEE-SSSEEETTEEHHHHHHHT-HHHHHHHHHHHHHHHHHHHHHTT---SSEEEEE-SSSEEEEETTEEEEGGG--S-GGGHHHHHHHHHHHHHHHHHHHHHHHHHTTT----SS-EETTEETTEESS--TTSHHHHHHHHHHHHHHHHHHHHHHHH--

Solvent-accessible surface area (backbone atoms only — not comparable to full-atom values): 17687 Å² total; per-residue (Å²): 139,77,91,86,84,83,90,73,87,76,72,60,44,97,86,76,70,51,77,84,57,102,82,65,85,76,52,71,71,62,49,49,57,62,44,70,77,31,72,65,50,57,49,52,51,52,52,50,51,52,49,51,52,53,49,50,55,50,50,54,53,50,50,54,51,51,54,50,50,52,54,54,50,52,53,51,49,56,51,51,56,51,53,52,51,54,51,52,53,50,51,54,54,50,53,52,52,52,52,53,53,51,53,51,52,54,52,49,54,52,52,51,51,52,50,53,52,52,53,51,50,52,51,50,52,53,48,51,50,49,51,51,51,63,75,61,55,62,89,80,69,73,79,73,54,65,58,56,79,76,59,34,76,48,75,60,98,56,22,43,24,44,72,85,35,46,39,51,60,22,60,75,69,58,36,42,68,54,32,19,53,36,52,35,52,53,53,50,51,51,48,52,46,30,63,71,74,69,58,79,59,94,52,51,46,77,45,84,53,100,86,45,48,27,47,34,39,89,88,47,79,43,45,28,81,44,38,44,82,48,79,91,35,40,68,54,28,48,52,47,48,34,51,51,53,47,50,54,48,51,52,40,50,51,48,12,59,80,51,74,64,72,47,69,61,88,57,58,75,55,85,58,25,39,68,89,27,48,57,50,84,47,100,84,36,55,56,20,14,51,18,48,39,53,52,51,49,34,55,50,47,59,50,53,52,54,64,63,69,82,106

Mean predicted aligned error: 19.21 Å

Sequence (311 aa):
MSEAQKYQMQIECGICNHPVNGKYPICCECLIKQLIDNEQYYRCLNESRQYSQKMVVMLEKNEEEIEQEIKNEEEVVKKLEKEINELTEEQKTLEEKKKGITQMKEIEKEIRRRHFMVVNKMNKEIQEIKEVFEQNKPYYIEEVDCWRSVFNTEYDKNGPIINGINVIESFRKKDNKNIKIGFSYILLEINKIAEMIGYHSNQFAIERTAEPVTLINKHEIIRCSDFTTQKEEKRKLEKGLKNILTLVNDMGRHLSIETKNKFKLPFSIEEEEIQKVSIYPDEKLERFGIALKFLMTDIMSIRCYHMLIDN

Radius of gyration: 60.53 Å; Cα contacts (8 Å, |Δi|>4): 245; chains: 1; bounding box: 108×60×180 Å

Organism: Entamoeba dispar (strain ATCC PRA-260 / SAW760) (NCBI:txid370354)